Protein AF-A0A914ALL0-F1 (afdb_monomer_lite)

Organism: Patiria miniata (NCBI:txid46514)

Foldseek 3Di:
DCDPVNVVVVVVVVVVVCCVVVVVLVVPPDLCSVLPVVLVVVVVVLVVVLVVLVVVLVVLVVVDPDPDDDPDDDPVNVVVVVVSVVVNLVSVLVVVLSVLQCVLSVQLSVLSNVCVVVVDHLVPDDPVSVVSNVVSVVSNVCSVVVSLVSCCVRPVVSVVVVCCVVVPVPPPPVVVVVVVVVVVVPDDDD

Secondary structure (DSSP, 8-state):
---HHHHHHHHHHHHHHHHHHHHHHHH---HHIIIIIHHHHHHHHHHHHHHHHHHHHHHHHHT-------S---HHHHHHHHHHHHHHHHHHHHHHH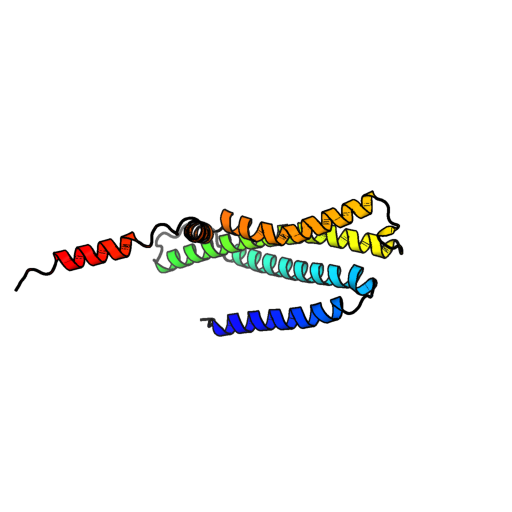HHHHHHHHHHHHHHHHHHHHTTS-GGGS-HHHHHHHHHHHHHHHHHHHHHHHHHHHH-HHHHHHHHHHHH-SSSSSHHHHHHHHHHHTS----

Radius of gyration: 25.7 Å; chains: 1; bounding box: 54×44×89 Å

pLDDT: mean 78.76, std 14.09, range [40.41, 94.69]

InterPro domains:
  IPR000276 G protein-coupled receptor, rhodopsin-like [PF00001] (40-151)
  IPR000276 G protein-coupled receptor, rhodopsin-like [PR00237] (6-27)
  IPR000276 G protein-coupled receptor, rhodopsin-like [PR00237] (90-114)
  IPR000276 G protein-coupled receptor, rhodopsin-like [PR00237] (133-159)
  IPR017452 GPCR, rhodopsin-like, 7TM [PS50262] (1-151)

Sequence (190 aa):
MVTRGRMLAACLLIWVISAAIYVPTTQHHNLLVTRMLRPLIGLVILLITAVCYCAVFRQIARYTPPLASTEGVRADDAVARTRLRQTRRLMITFTIILVTCIGCWIPHSISNFMVYFSGKSLSVQPQSLKIFFHLSAILLVFNSLINPFIYWWRIREFRVGMYRLICLGRGTANSESDVVTLQTMQEPDN

Structure (mmCIF, N/CA/C/O backbone):
data_AF-A0A914ALL0-F1
#
_entry.id   AF-A0A914ALL0-F1
#
loop_
_atom_site.group_PDB
_atom_site.id
_atom_site.type_symbol
_atom_site.label_atom_id
_atom_site.label_alt_id
_atom_site.label_comp_id
_atom_site.label_asym_id
_atom_site.label_entity_id
_atom_site.label_seq_id
_atom_site.pdbx_PDB_ins_code
_atom_site.Cartn_x
_atom_site.Cartn_y
_atom_site.Cartn_z
_atom_site.occupancy
_atom_site.B_iso_or_equiv
_atom_site.auth_seq_id
_atom_site.auth_comp_id
_atom_site.auth_asym_id
_atom_site.auth_atom_id
_atom_site.pdbx_PDB_model_num
ATOM 1 N N . MET A 1 1 ? -23.674 -13.545 15.198 1.00 47.66 1 MET A N 1
ATOM 2 C CA . MET A 1 1 ? -22.255 -13.778 15.552 1.00 47.66 1 MET A CA 1
ATOM 3 C C . MET A 1 1 ? -21.543 -14.356 14.341 1.00 47.66 1 MET A C 1
ATOM 5 O O . MET A 1 1 ? -21.888 -15.448 13.915 1.00 47.66 1 MET A O 1
ATOM 9 N N . VAL A 1 2 ? -20.600 -13.627 13.743 1.00 54.91 2 VAL A N 1
ATOM 10 C CA . VAL A 1 2 ? -19.695 -14.223 12.748 1.00 54.91 2 VAL A CA 1
ATOM 11 C C . VAL A 1 2 ? -18.689 -15.056 13.542 1.00 54.91 2 VAL A C 1
ATOM 13 O O . VAL A 1 2 ? -17.919 -14.512 14.328 1.00 54.91 2 VAL A O 1
ATOM 16 N N . THR A 1 3 ? -18.777 -16.379 13.446 1.00 78.06 3 THR A N 1
ATOM 17 C CA . THR A 1 3 ? -17.919 -17.308 14.189 1.00 78.06 3 THR A CA 1
ATOM 18 C C . THR A 1 3 ? -16.471 -17.180 13.723 1.00 78.06 3 THR A C 1
ATOM 20 O O . THR A 1 3 ? -16.207 -17.066 12.526 1.00 78.06 3 THR A O 1
ATOM 23 N N . ARG A 1 4 ? -15.522 -17.230 14.669 1.00 77.94 4 ARG A N 1
ATOM 24 C CA . ARG A 1 4 ? -14.067 -17.150 14.422 1.00 77.94 4 ARG A CA 1
ATOM 25 C C . ARG A 1 4 ? -13.613 -18.070 13.275 1.00 77.94 4 ARG A C 1
ATOM 27 O O . ARG A 1 4 ? -12.785 -17.669 12.467 1.00 77.94 4 ARG A O 1
ATOM 34 N N . GLY A 1 5 ? -14.236 -19.245 13.139 1.00 82.81 5 GLY A N 1
ATOM 35 C CA . GLY A 1 5 ? -13.987 -20.186 12.040 1.00 82.81 5 GLY A CA 1
ATOM 36 C C . GLY A 1 5 ? -14.271 -19.628 10.639 1.00 82.81 5 GLY A C 1
ATOM 37 O O . GLY A 1 5 ? -13.485 -19.863 9.729 1.00 82.81 5 GLY A O 1
ATOM 38 N N . ARG A 1 6 ? -15.323 -18.815 10.456 1.00 84.25 6 ARG A N 1
ATOM 39 C CA . ARG A 1 6 ? -15.621 -18.173 9.159 1.00 84.25 6 ARG A CA 1
ATOM 40 C C . ARG A 1 6 ? -14.568 -17.130 8.789 1.00 84.25 6 ARG A C 1
ATOM 42 O O . ARG A 1 6 ? -14.218 -17.014 7.621 1.00 84.25 6 ARG A O 1
ATOM 49 N N . MET A 1 7 ? -14.050 -16.396 9.779 1.00 85.12 7 MET A N 1
ATOM 50 C CA . MET A 1 7 ? -12.964 -15.433 9.564 1.00 85.12 7 MET A CA 1
ATOM 51 C C . MET A 1 7 ? -11.661 -16.144 9.186 1.00 85.12 7 MET A C 1
ATOM 53 O O . MET A 1 7 ? -11.005 -15.733 8.237 1.00 85.12 7 MET A O 1
ATOM 57 N N . LEU A 1 8 ? -11.320 -17.237 9.877 1.00 86.06 8 LEU A N 1
ATOM 58 C CA . LEU A 1 8 ? -10.138 -18.042 9.558 1.00 86.06 8 LEU A CA 1
ATOM 59 C C . LEU A 1 8 ? -10.231 -18.661 8.161 1.00 86.06 8 LEU A C 1
ATOM 61 O O . LEU A 1 8 ? -9.284 -18.549 7.388 1.00 86.06 8 LEU A O 1
ATOM 65 N N . ALA A 1 9 ? -11.382 -19.239 7.806 1.00 87.12 9 ALA A N 1
ATOM 66 C CA . ALA A 1 9 ? -11.614 -19.776 6.469 1.00 87.12 9 ALA A CA 1
ATOM 67 C C . ALA A 1 9 ? -11.457 -18.694 5.389 1.00 87.12 9 ALA A C 1
ATOM 69 O O . ALA A 1 9 ? -10.766 -18.918 4.400 1.00 87.12 9 ALA A O 1
ATOM 70 N N . ALA A 1 10 ? -12.019 -17.498 5.598 1.00 86.44 10 ALA A N 1
ATOM 71 C CA . ALA A 1 10 ? -11.852 -16.380 4.670 1.00 86.44 10 ALA A CA 1
ATOM 72 C C . ALA A 1 10 ? -10.378 -15.964 4.518 1.00 86.44 10 ALA A C 1
ATOM 74 O O . ALA A 1 10 ? -9.917 -15.771 3.396 1.00 86.44 10 ALA A O 1
ATOM 75 N N . CYS A 1 11 ? -9.618 -15.884 5.615 1.00 86.44 11 CYS A N 1
ATOM 76 C CA . CYS A 1 11 ? -8.183 -15.597 5.563 1.00 86.44 11 CYS A CA 1
ATOM 77 C C . CYS A 1 11 ? -7.420 -16.658 4.761 1.00 86.44 11 CYS A C 1
ATOM 79 O O . CYS A 1 11 ? -6.625 -16.306 3.894 1.00 86.44 11 CYS A O 1
ATOM 81 N N . LEU A 1 12 ? -7.674 -17.945 5.015 1.00 90.69 12 LEU A N 1
ATOM 82 C CA . LEU A 1 12 ? -7.026 -19.042 4.292 1.00 90.69 12 LEU A CA 1
ATOM 83 C C . LEU A 1 12 ? -7.357 -19.005 2.797 1.00 90.69 12 LEU A C 1
ATOM 85 O O . LEU A 1 12 ? -6.458 -19.142 1.972 1.00 90.69 12 LEU A O 1
ATOM 89 N N . LEU A 1 13 ? -8.616 -18.742 2.441 1.00 90.56 13 LEU A N 1
ATOM 90 C CA . LEU A 1 13 ? -9.028 -18.578 1.047 1.00 90.56 13 LEU A CA 1
ATOM 91 C C . LEU A 1 13 ? -8.300 -17.409 0.376 1.00 90.56 13 LEU A C 1
ATOM 93 O O . LEU A 1 13 ? -7.798 -17.568 -0.733 1.00 90.56 13 LEU A O 1
ATOM 97 N N . ILE A 1 14 ? -8.181 -16.261 1.053 1.00 88.75 14 ILE A N 1
ATOM 98 C CA . ILE A 1 14 ? -7.432 -15.103 0.540 1.00 88.75 14 ILE A CA 1
ATOM 99 C C . ILE A 1 14 ? -5.969 -15.476 0.285 1.00 88.75 14 ILE A C 1
ATOM 101 O O . ILE A 1 14 ? -5.432 -15.124 -0.765 1.00 88.75 14 ILE A O 1
ATOM 105 N N . TRP A 1 15 ? -5.332 -16.214 1.197 1.00 90.00 15 TRP A N 1
ATOM 106 C CA . TRP A 1 15 ? -3.959 -16.693 1.019 1.00 90.00 15 TRP A CA 1
ATOM 107 C C . TRP A 1 15 ? -3.816 -17.629 -0.183 1.00 90.00 15 TRP A C 1
ATOM 109 O O . TRP A 1 15 ? -2.922 -17.424 -1.003 1.00 90.00 15 TRP A O 1
ATOM 119 N N . VAL A 1 16 ? -4.711 -18.612 -0.324 1.00 92.69 16 VAL A N 1
ATOM 120 C CA . VAL A 1 16 ? -4.689 -19.573 -1.439 1.00 92.69 16 VAL A CA 1
ATOM 121 C C . VAL A 1 16 ? -4.894 -18.866 -2.776 1.00 92.69 16 VAL A C 1
ATOM 123 O O . VAL A 1 16 ? -4.112 -19.074 -3.700 1.00 92.69 16 VAL A O 1
ATOM 126 N N . ILE A 1 17 ? -5.891 -17.982 -2.870 1.00 88.56 17 ILE A N 1
ATOM 127 C CA . ILE A 1 17 ? -6.159 -17.191 -4.080 1.00 88.56 17 ILE A CA 1
ATOM 128 C C . ILE A 1 17 ? -4.952 -16.305 -4.411 1.00 88.56 17 ILE A C 1
ATOM 130 O O . ILE A 1 17 ? -4.513 -16.259 -5.559 1.00 88.56 17 ILE A O 1
ATOM 134 N N . SER A 1 18 ? -4.368 -15.644 -3.408 1.00 86.19 18 SER A N 1
ATOM 135 C CA . SER A 1 18 ? -3.192 -14.788 -3.600 1.00 86.19 18 SER A CA 1
ATOM 136 C C . SER A 1 18 ? -1.991 -15.583 -4.108 1.00 86.19 18 SER A C 1
ATOM 138 O O . SER A 1 18 ? -1.327 -15.147 -5.045 1.00 86.19 18 SER A O 1
ATOM 140 N N . ALA A 1 19 ? -1.726 -16.763 -3.543 1.00 86.75 19 ALA A N 1
ATOM 141 C CA . ALA A 1 19 ? -0.643 -17.637 -3.983 1.00 86.75 19 ALA A CA 1
ATOM 142 C C . ALA A 1 19 ? -0.878 -18.164 -5.406 1.00 86.75 19 ALA A C 1
ATOM 144 O O . ALA A 1 19 ? 0.028 -18.104 -6.238 1.00 86.75 19 ALA A O 1
ATOM 145 N N . ALA A 1 20 ? -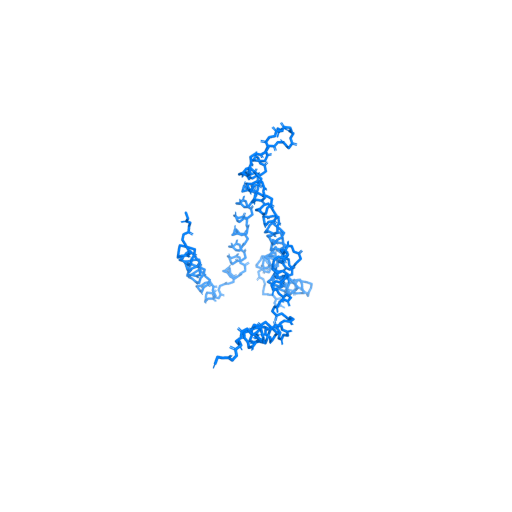2.101 -18.605 -5.708 1.00 87.88 20 ALA A N 1
ATOM 146 C CA . ALA A 1 20 ? -2.483 -19.102 -7.027 1.00 87.88 20 ALA A CA 1
ATOM 147 C C . ALA A 1 20 ? -2.344 -18.036 -8.125 1.00 87.88 20 ALA A C 1
ATOM 149 O O . ALA A 1 20 ? -2.021 -18.372 -9.258 1.00 87.88 20 ALA A O 1
ATOM 150 N N . ILE A 1 21 ? -2.539 -16.755 -7.799 1.00 83.44 21 ILE A N 1
ATOM 151 C CA . ILE A 1 21 ? -2.325 -15.639 -8.732 1.00 83.44 21 ILE A CA 1
ATOM 152 C C . ILE A 1 21 ? -0.842 -15.243 -8.785 1.00 83.44 21 ILE A C 1
ATOM 154 O O . ILE A 1 21 ? -0.288 -15.010 -9.860 1.00 83.44 21 ILE A O 1
ATOM 158 N N . TYR A 1 22 ? -0.167 -15.155 -7.638 1.00 83.31 22 TYR A N 1
ATOM 159 C CA . TYR A 1 22 ? 1.189 -14.612 -7.560 1.00 83.31 22 TYR A CA 1
ATOM 160 C C . TYR A 1 22 ? 2.253 -15.567 -8.118 1.00 83.31 22 TYR A C 1
ATOM 162 O O . TYR A 1 22 ? 3.144 -15.114 -8.839 1.00 83.31 22 TYR A O 1
ATOM 170 N N . VAL A 1 23 ? 2.152 -16.872 -7.845 1.00 85.00 23 VAL A N 1
ATOM 171 C CA . VAL A 1 23 ? 3.164 -17.873 -8.236 1.00 85.00 23 VAL A CA 1
ATOM 172 C C . VAL A 1 23 ? 3.285 -18.035 -9.759 1.00 85.00 23 VAL A C 1
ATOM 174 O O . VAL A 1 23 ? 4.400 -17.971 -10.269 1.00 85.00 23 VAL A O 1
ATOM 177 N N . PRO A 1 24 ? 2.205 -18.150 -10.551 1.00 82.75 24 PRO A N 1
ATOM 178 C CA . PRO A 1 24 ? 2.345 -18.198 -12.008 1.00 82.75 24 PRO A CA 1
ATOM 179 C C . PRO A 1 24 ? 2.985 -16.923 -12.572 1.00 82.75 24 PRO A C 1
ATOM 181 O O . PRO A 1 24 ? 3.817 -16.981 -13.477 1.00 82.75 24 PRO A O 1
ATOM 184 N N . THR A 1 25 ? 2.668 -15.758 -11.994 1.00 77.56 25 THR A N 1
ATOM 185 C CA . THR A 1 25 ? 3.251 -14.482 -12.444 1.00 77.56 25 THR A CA 1
ATOM 186 C C . THR A 1 25 ? 4.724 -14.306 -12.067 1.00 77.56 25 THR A C 1
ATOM 188 O O . THR A 1 25 ? 5.376 -13.471 -12.685 1.00 77.56 25 THR A O 1
ATOM 191 N N . THR A 1 26 ? 5.258 -15.024 -11.061 1.00 74.81 26 THR A N 1
ATOM 192 C CA . THR A 1 26 ? 6.710 -15.016 -10.766 1.00 74.81 26 THR A CA 1
ATOM 193 C C . THR A 1 26 ? 7.466 -15.929 -11.721 1.00 74.81 26 THR A C 1
ATOM 195 O O . THR A 1 26 ? 8.580 -15.601 -12.108 1.00 74.81 26 THR A O 1
ATOM 198 N N . GLN A 1 27 ? 6.874 -17.070 -12.080 1.00 75.69 27 GLN A N 1
ATOM 199 C CA . GLN A 1 27 ? 7.512 -18.082 -12.927 1.00 75.69 27 GLN A CA 1
ATOM 200 C C . GLN A 1 27 ? 7.588 -17.636 -14.396 1.00 75.69 27 GLN A C 1
ATOM 202 O O . GLN A 1 27 ? 8.563 -17.918 -15.097 1.00 75.69 27 GLN A O 1
ATOM 207 N N . HIS A 1 28 ? 6.596 -16.875 -14.865 1.00 72.19 28 HIS A N 1
ATOM 208 C CA . HIS A 1 28 ? 6.631 -16.261 -16.188 1.00 72.19 28 HIS A CA 1
ATOM 209 C C . HIS A 1 28 ? 7.569 -15.041 -16.220 1.00 72.19 28 HIS A C 1
ATOM 211 O O . HIS A 1 28 ? 7.166 -13.923 -15.909 1.00 72.19 28 HIS A O 1
ATOM 217 N N . HIS A 1 29 ? 8.797 -15.232 -16.713 1.00 72.50 29 HIS A N 1
ATOM 218 C CA . HIS A 1 29 ? 9.827 -14.191 -16.899 1.00 72.50 29 HIS A CA 1
ATOM 219 C C . HIS A 1 29 ? 9.511 -13.169 -18.018 1.00 72.50 29 HIS A C 1
ATOM 221 O O . HIS A 1 29 ? 10.389 -12.464 -18.514 1.00 72.50 29 HIS A O 1
ATOM 227 N N . ASN A 1 30 ? 8.247 -13.063 -18.429 1.00 83.88 30 ASN A N 1
ATOM 228 C CA . ASN A 1 30 ? 7.819 -12.157 -19.484 1.00 83.88 30 ASN A CA 1
ATOM 229 C C . ASN A 1 30 ? 7.878 -10.705 -18.992 1.00 83.88 30 ASN A C 1
ATOM 231 O O . ASN A 1 30 ? 7.282 -10.350 -17.967 1.00 83.88 30 ASN A O 1
ATOM 235 N N . LEU A 1 31 ? 8.548 -9.838 -19.759 1.00 80.56 31 LEU A N 1
ATOM 236 C CA . LEU A 1 31 ? 8.693 -8.418 -19.424 1.00 80.56 31 LEU A CA 1
ATOM 237 C C . LEU A 1 31 ? 7.328 -7.728 -19.283 1.00 80.56 31 LEU A C 1
ATOM 239 O O . LEU A 1 31 ? 7.136 -6.950 -18.354 1.00 80.56 31 LEU A O 1
ATOM 243 N N . LEU A 1 32 ? 6.365 -8.066 -20.146 1.00 84.19 32 LEU A N 1
ATOM 244 C CA . LEU A 1 32 ? 4.990 -7.561 -20.079 1.00 84.19 32 LEU A CA 1
ATOM 245 C C . LEU A 1 32 ? 4.297 -7.961 -18.768 1.00 84.19 32 LEU A C 1
ATOM 247 O O . LEU A 1 32 ? 3.683 -7.128 -18.106 1.00 84.19 32 LEU A O 1
ATOM 251 N N . VAL A 1 33 ? 4.454 -9.210 -18.326 1.00 85.56 33 VAL A N 1
ATOM 252 C CA . VAL A 1 33 ? 3.851 -9.675 -17.067 1.00 85.56 33 VAL A CA 1
ATOM 253 C C . VAL A 1 33 ? 4.466 -8.941 -15.873 1.00 85.56 33 VAL A C 1
ATOM 255 O O . VAL A 1 33 ? 3.752 -8.454 -14.995 1.00 85.56 33 VAL A O 1
ATOM 258 N N . THR A 1 34 ? 5.791 -8.801 -15.868 1.00 84.25 34 THR A N 1
ATOM 259 C CA . THR A 1 34 ? 6.525 -8.208 -14.745 1.00 84.25 34 THR A CA 1
ATOM 260 C C . THR A 1 34 ? 6.360 -6.691 -14.666 1.00 84.25 34 THR A C 1
ATOM 262 O O . THR A 1 34 ? 6.186 -6.149 -13.577 1.00 84.25 34 THR A O 1
ATOM 265 N N . ARG A 1 35 ? 6.417 -5.994 -15.806 1.00 85.88 35 ARG A N 1
ATOM 266 C CA . ARG A 1 35 ? 6.432 -4.524 -15.865 1.00 85.88 35 ARG A CA 1
ATOM 267 C C . ARG A 1 35 ? 5.055 -3.895 -16.051 1.00 85.88 35 ARG A C 1
ATOM 269 O O . ARG A 1 35 ? 4.905 -2.729 -15.710 1.00 85.88 35 ARG A O 1
ATOM 276 N N . MET A 1 36 ? 4.071 -4.631 -16.572 1.00 87.75 36 MET A N 1
ATOM 277 C CA . MET A 1 36 ? 2.714 -4.117 -16.802 1.00 87.75 36 MET A CA 1
ATOM 278 C C . MET A 1 36 ? 1.680 -4.823 -15.934 1.00 87.75 36 MET A C 1
ATOM 280 O O . MET A 1 36 ? 1.046 -4.187 -15.094 1.00 87.75 36 MET A O 1
ATOM 284 N N . LEU A 1 37 ? 1.529 -6.138 -16.101 1.00 88.19 37 LEU A N 1
ATOM 285 C CA . LEU A 1 37 ? 0.413 -6.868 -15.495 1.00 88.19 37 LEU A CA 1
ATOM 286 C C . LEU A 1 37 ? 0.458 -6.828 -13.960 1.00 88.19 37 LEU A C 1
ATOM 288 O O . LEU A 1 37 ? -0.540 -6.504 -13.323 1.00 88.19 37 LEU A O 1
ATOM 292 N N . ARG A 1 38 ? 1.621 -7.093 -13.357 1.00 85.69 38 ARG A N 1
ATOM 293 C CA . ARG A 1 38 ? 1.808 -7.048 -11.897 1.00 85.69 38 ARG A CA 1
ATOM 294 C C . ARG A 1 38 ? 1.473 -5.702 -11.248 1.00 85.69 38 ARG A C 1
ATOM 296 O O . ARG A 1 38 ? 0.629 -5.697 -10.349 1.00 85.69 38 ARG A O 1
ATOM 303 N N . PRO A 1 39 ? 2.100 -4.576 -11.645 1.00 89.25 39 PRO A N 1
ATOM 304 C CA . PRO A 1 39 ? 1.779 -3.286 -11.040 1.00 89.25 39 PRO A CA 1
ATOM 305 C C . PRO A 1 39 ? 0.321 -2.891 -11.295 1.00 89.25 39 PRO A C 1
ATOM 307 O O . PRO A 1 39 ? -0.331 -2.379 -10.388 1.00 89.25 39 PRO A O 1
ATOM 310 N N . LEU A 1 40 ? -0.230 -3.204 -12.474 1.00 89.56 40 LEU A N 1
ATOM 311 C CA . LEU A 1 40 ? -1.629 -2.921 -12.790 1.00 89.56 40 LEU A CA 1
ATOM 312 C C . LEU A 1 40 ? -2.600 -3.682 -11.877 1.00 89.56 40 LEU A C 1
ATOM 314 O O . LEU A 1 40 ? -3.521 -3.072 -11.339 1.00 89.56 40 LEU A O 1
ATOM 318 N N . ILE A 1 41 ? -2.379 -4.982 -11.648 1.00 89.31 41 ILE A N 1
ATOM 319 C CA . ILE A 1 41 ? -3.195 -5.782 -10.720 1.00 89.31 41 ILE A CA 1
ATOM 320 C C . ILE A 1 41 ? -3.163 -5.168 -9.313 1.00 89.31 41 ILE A C 1
ATOM 322 O O . ILE A 1 41 ? -4.216 -4.987 -8.701 1.00 89.31 41 ILE A O 1
ATOM 326 N N . GLY A 1 42 ? -1.978 -4.791 -8.819 1.00 87.88 42 GLY A N 1
ATOM 327 C CA . GLY A 1 42 ? -1.835 -4.139 -7.513 1.00 87.88 42 GLY A CA 1
ATOM 328 C C . GLY A 1 42 ? -2.614 -2.824 -7.417 1.00 87.88 42 GLY A C 1
ATOM 329 O O . GLY A 1 42 ? -3.361 -2.613 -6.461 1.00 87.88 42 GLY A O 1
ATOM 330 N N . LEU A 1 43 ? -2.508 -1.964 -8.435 1.00 90.69 43 LEU A N 1
ATOM 331 C CA . LEU A 1 43 ? -3.240 -0.695 -8.495 1.00 90.69 43 LEU A CA 1
ATOM 332 C C . LEU A 1 43 ? -4.759 -0.891 -8.558 1.00 90.69 43 LEU A C 1
ATOM 334 O O . LEU A 1 43 ? -5.489 -0.173 -7.877 1.00 90.69 43 LEU A O 1
ATOM 338 N N . VAL A 1 44 ? -5.244 -1.868 -9.329 1.00 91.00 44 VAL A N 1
ATOM 339 C CA . VAL A 1 44 ? -6.680 -2.179 -9.424 1.00 91.00 44 VAL A CA 1
ATOM 340 C C . VAL A 1 44 ? -7.221 -2.662 -8.080 1.00 91.00 44 VAL A C 1
ATOM 342 O O . VAL A 1 44 ? -8.260 -2.179 -7.632 1.00 91.00 44 VAL A O 1
ATOM 345 N N . ILE A 1 45 ? -6.506 -3.554 -7.389 1.00 90.25 45 ILE A N 1
ATOM 346 C CA . ILE A 1 45 ? -6.902 -4.026 -6.054 1.00 90.25 45 ILE A CA 1
ATOM 347 C C . ILE A 1 45 ? -6.942 -2.861 -5.059 1.00 90.25 45 ILE A C 1
ATOM 349 O O . ILE A 1 45 ? -7.909 -2.730 -4.302 1.00 90.25 45 ILE A O 1
ATOM 353 N N . LEU A 1 46 ? -5.933 -1.984 -5.074 1.00 90.00 46 LEU A N 1
ATOM 354 C CA . LEU A 1 46 ? -5.906 -0.793 -4.222 1.00 90.00 46 LEU A CA 1
ATOM 355 C C . LEU A 1 46 ? -7.064 0.160 -4.529 1.00 90.00 46 LEU A C 1
ATOM 357 O O . LEU A 1 46 ? -7.679 0.675 -3.598 1.00 90.00 46 LEU A O 1
ATOM 361 N N . LEU A 1 47 ? -7.401 0.356 -5.804 1.00 90.88 47 LEU A N 1
ATOM 362 C CA . LEU A 1 47 ? -8.523 1.193 -6.223 1.00 90.88 47 LEU A CA 1
ATOM 363 C C . LEU A 1 47 ? -9.862 0.622 -5.748 1.00 90.88 47 LEU A C 1
ATOM 365 O O . LEU A 1 47 ? -10.652 1.347 -5.147 1.00 90.88 47 LEU A O 1
ATOM 369 N N . ILE A 1 48 ? -10.110 -0.672 -5.967 1.00 91.56 48 ILE A N 1
ATOM 370 C CA . ILE A 1 48 ? -11.332 -1.350 -5.503 1.00 91.56 48 ILE A CA 1
ATOM 371 C C . ILE A 1 48 ? -11.447 -1.228 -3.982 1.00 91.56 48 ILE A C 1
ATOM 373 O O . ILE A 1 48 ? -12.502 -0.864 -3.459 1.00 91.56 48 ILE A O 1
ATOM 377 N N . THR A 1 49 ? -10.342 -1.472 -3.275 1.00 89.19 49 THR A N 1
ATOM 378 C CA . THR A 1 49 ? -10.263 -1.323 -1.820 1.00 89.19 49 THR A CA 1
ATOM 379 C C . THR A 1 49 ? -10.605 0.110 -1.416 1.00 89.19 49 THR A C 1
ATOM 381 O O . THR A 1 49 ? -11.465 0.317 -0.563 1.00 89.19 49 THR A O 1
ATOM 384 N N . ALA A 1 50 ? -10.023 1.113 -2.076 1.00 88.81 50 ALA A N 1
ATOM 385 C CA . ALA A 1 50 ? -10.289 2.518 -1.798 1.00 88.81 50 ALA A CA 1
ATOM 386 C C . ALA A 1 50 ? -11.750 2.908 -2.014 1.00 88.81 50 ALA A C 1
ATOM 388 O O . ALA A 1 50 ? -12.350 3.531 -1.139 1.00 88.81 50 ALA A O 1
ATOM 389 N N . VAL A 1 51 ? -12.351 2.494 -3.129 1.00 89.44 51 VAL A N 1
ATOM 390 C CA . VAL A 1 51 ? -13.766 2.755 -3.422 1.00 89.44 51 VAL A CA 1
ATOM 391 C C . VAL A 1 51 ? -14.663 2.106 -2.370 1.00 89.44 51 VAL A C 1
ATOM 393 O O . VAL A 1 51 ? -15.560 2.769 -1.847 1.00 89.44 51 VAL A O 1
ATOM 396 N N . CYS A 1 52 ? -14.391 0.850 -2.007 1.00 89.62 52 CYS A N 1
ATOM 397 C CA . CYS A 1 52 ? -15.128 0.138 -0.967 1.00 89.62 52 CYS A CA 1
ATOM 398 C C . CYS A 1 52 ? -15.039 0.871 0.382 1.00 89.62 52 CYS A C 1
ATOM 400 O O . CYS A 1 52 ? -16.064 1.185 0.987 1.00 89.62 52 CYS A O 1
ATOM 402 N N . TYR A 1 53 ? -13.832 1.246 0.816 1.00 85.06 53 TYR A N 1
ATOM 403 C CA . TYR A 1 53 ? -13.636 2.002 2.056 1.00 85.06 53 TYR A CA 1
ATOM 404 C C . TYR A 1 53 ? -14.321 3.371 2.022 1.00 85.06 53 TYR A C 1
ATOM 406 O O . TYR A 1 53 ? -14.960 3.754 3.001 1.00 85.06 53 TYR A O 1
ATOM 414 N N . CYS A 1 54 ? -14.244 4.099 0.907 1.00 84.06 54 CYS A N 1
ATOM 415 C CA . CYS A 1 54 ? -14.940 5.373 0.732 1.00 84.06 54 CYS A CA 1
ATOM 416 C C . CYS A 1 54 ? -16.462 5.204 0.807 1.00 84.06 54 CYS A C 1
ATOM 418 O O . CYS A 1 54 ? -17.133 6.032 1.426 1.00 84.06 54 CYS A O 1
ATOM 420 N N . ALA A 1 55 ? -17.015 4.146 0.211 1.00 86.12 55 ALA A N 1
ATOM 421 C CA . ALA A 1 55 ? -18.441 3.843 0.274 1.00 86.12 55 ALA A CA 1
ATOM 422 C C . ALA A 1 55 ? -18.881 3.537 1.712 1.00 86.12 55 ALA A C 1
ATOM 424 O O . ALA A 1 55 ? -19.811 4.170 2.212 1.00 86.12 55 ALA A O 1
ATOM 425 N N . VAL A 1 56 ? -18.154 2.661 2.412 1.00 85.50 56 VAL A N 1
ATOM 426 C CA . VAL A 1 56 ? -18.413 2.322 3.821 1.00 85.50 56 VAL A CA 1
ATOM 427 C C . VAL A 1 56 ? -18.289 3.559 4.716 1.00 85.50 56 VAL A C 1
ATOM 429 O O . VAL A 1 56 ? -19.137 3.797 5.578 1.00 85.50 56 VAL A O 1
ATOM 432 N N . PHE A 1 57 ? -17.279 4.400 4.487 1.00 81.25 57 PHE A N 1
ATOM 433 C CA . PHE A 1 57 ? -17.094 5.645 5.228 1.00 81.25 57 PHE A CA 1
ATOM 434 C C . PHE A 1 57 ? -18.253 6.620 5.011 1.00 81.25 57 PHE A C 1
ATOM 436 O O . PHE A 1 57 ? -18.795 7.152 5.980 1.00 81.25 57 PHE A O 1
ATOM 443 N N . ARG A 1 58 ? -18.669 6.830 3.756 1.00 81.62 58 ARG A N 1
ATOM 444 C CA . ARG A 1 58 ? -19.820 7.680 3.414 1.00 81.62 58 ARG A CA 1
ATOM 445 C C . ARG A 1 58 ? -21.103 7.150 4.033 1.00 81.62 58 ARG A C 1
ATOM 447 O O . ARG A 1 58 ? -21.897 7.932 4.542 1.00 81.62 58 ARG A O 1
ATOM 454 N N . GLN A 1 59 ? -21.292 5.838 4.009 1.00 82.88 59 GLN A N 1
ATOM 455 C CA . GLN A 1 59 ? -22.446 5.187 4.604 1.00 82.88 59 GLN A CA 1
ATOM 456 C C . GLN A 1 59 ? -22.485 5.435 6.117 1.00 82.88 59 GLN A C 1
ATOM 458 O O . GLN A 1 59 ? -23.488 5.914 6.634 1.00 82.88 59 GLN A O 1
ATOM 463 N N . ILE A 1 60 ? -21.370 5.244 6.820 1.00 77.19 60 ILE A N 1
ATOM 464 C CA . ILE A 1 60 ? -21.280 5.499 8.267 1.00 77.19 60 ILE A CA 1
ATOM 465 C C . ILE A 1 60 ? -21.431 6.991 8.603 1.00 77.19 60 ILE A C 1
ATOM 467 O O . ILE A 1 60 ? -22.095 7.333 9.581 1.00 77.19 60 ILE A O 1
ATOM 471 N N . ALA A 1 61 ? -20.881 7.889 7.782 1.00 75.50 61 ALA A N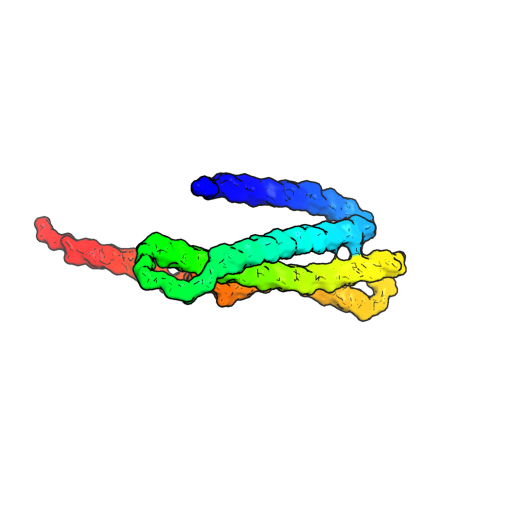 1
ATOM 472 C CA . ALA A 1 61 ? -21.076 9.330 7.937 1.00 75.50 61 ALA A CA 1
ATOM 473 C C . ALA A 1 61 ? -22.553 9.731 7.774 1.00 75.50 61 ALA A C 1
ATOM 475 O O . ALA A 1 61 ? -23.042 10.553 8.540 1.00 75.50 61 ALA A O 1
ATOM 476 N N . ARG A 1 62 ? -23.279 9.109 6.835 1.00 74.88 62 ARG A N 1
ATOM 477 C CA . ARG A 1 62 ? -24.722 9.323 6.624 1.00 74.88 62 ARG A CA 1
ATOM 478 C C . ARG A 1 62 ? -25.587 8.759 7.752 1.00 74.88 62 ARG A C 1
ATOM 480 O O . ARG A 1 62 ? -26.594 9.366 8.088 1.00 74.88 62 ARG A O 1
ATOM 487 N N . TYR A 1 63 ? -25.186 7.644 8.363 1.00 67.31 63 TYR A N 1
ATOM 488 C CA . TYR A 1 63 ? -25.868 7.069 9.532 1.00 67.31 63 TYR A CA 1
ATOM 489 C C . TYR A 1 63 ? -25.569 7.791 10.851 1.00 67.31 63 TYR A C 1
ATOM 491 O O . TYR A 1 63 ? -26.056 7.365 11.895 1.00 67.31 63 TYR A O 1
ATOM 499 N N . THR A 1 64 ? -24.774 8.865 10.838 1.00 60.72 64 THR A N 1
ATOM 500 C CA . THR A 1 64 ? -24.548 9.700 12.021 1.00 60.72 64 THR A CA 1
ATOM 501 C C . THR A 1 64 ? -25.479 10.923 11.945 1.00 60.72 64 THR A C 1
ATOM 503 O O . THR A 1 64 ? -25.076 11.931 11.366 1.00 60.72 64 THR A O 1
ATOM 506 N N . PRO A 1 65 ? -26.723 10.875 12.466 1.00 53.94 65 PRO A N 1
ATOM 507 C CA . PRO A 1 65 ? -27.589 12.052 12.505 1.00 53.94 65 PRO A CA 1
ATOM 508 C C . PRO A 1 65 ? -26.984 13.159 13.393 1.00 53.94 65 PRO A C 1
ATOM 510 O O . PRO A 1 65 ? -26.154 12.860 14.264 1.00 53.94 65 PRO A O 1
ATOM 513 N N . PRO A 1 66 ? -27.372 14.436 13.186 1.00 50.72 66 PRO A N 1
ATOM 514 C CA . PRO A 1 66 ? -26.881 15.564 13.969 1.00 50.72 66 PRO A CA 1
ATOM 515 C C . PRO A 1 66 ? -27.071 15.317 15.466 1.00 50.72 66 PRO A C 1
ATOM 517 O O . PRO A 1 66 ? -28.147 14.948 15.926 1.00 50.72 66 PRO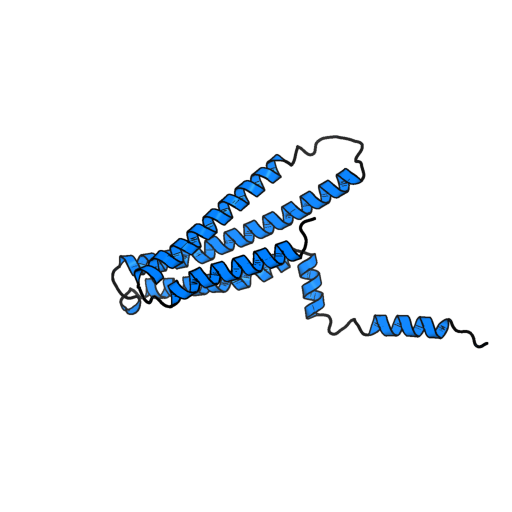 A O 1
ATOM 520 N N . LEU A 1 67 ? -26.001 15.535 16.225 1.00 58.00 67 LEU A N 1
ATOM 521 C CA . LEU A 1 67 ? -25.928 15.461 17.686 1.00 58.00 67 LEU A CA 1
ATOM 522 C C . LEU A 1 67 ? -26.701 16.610 18.365 1.00 58.00 67 LEU A C 1
ATOM 524 O O . LEU A 1 67 ? -26.159 17.275 19.243 1.00 58.00 67 LEU A O 1
ATOM 528 N N . ALA A 1 68 ? -27.940 16.873 17.964 1.00 50.97 68 ALA A N 1
ATOM 529 C CA . ALA A 1 68 ? -28.778 17.885 18.588 1.00 50.97 68 ALA A CA 1
ATOM 530 C C . ALA A 1 68 ? -29.936 17.206 19.328 1.00 50.97 68 ALA A C 1
ATOM 532 O O . ALA A 1 68 ? -30.776 16.552 18.722 1.00 50.97 68 ALA A O 1
ATOM 533 N N . SER A 1 69 ? -29.925 17.372 20.654 1.00 51.09 69 SER A N 1
ATOM 534 C CA . SER A 1 69 ? -31.087 17.317 21.551 1.00 51.09 69 SER A CA 1
ATOM 535 C C . SER A 1 69 ? -31.967 16.063 21.503 1.00 51.09 69 SER A C 1
ATOM 537 O O . SER A 1 69 ? -32.996 16.022 20.835 1.00 51.09 69 SER A O 1
ATOM 539 N N . THR A 1 70 ? -31.654 15.078 22.341 1.00 46.56 70 THR A N 1
ATOM 540 C CA . THR A 1 70 ? -32.722 14.327 23.017 1.00 46.56 70 THR A CA 1
ATOM 541 C C . THR A 1 70 ? -32.235 14.000 24.419 1.00 46.56 70 THR A C 1
ATOM 543 O O . THR A 1 70 ? -31.381 13.133 24.617 1.00 46.56 70 THR A O 1
ATOM 546 N N . GLU A 1 71 ? -32.707 14.793 25.376 1.00 48.66 71 GLU A N 1
ATOM 547 C CA . GLU A 1 71 ? -32.646 14.488 26.800 1.00 48.66 71 GLU A CA 1
ATOM 548 C C . GLU A 1 71 ? -33.314 13.123 27.035 1.00 48.66 71 GLU A C 1
ATOM 550 O O . GLU A 1 71 ? -34.404 12.870 26.527 1.00 48.66 71 GLU A O 1
ATOM 555 N N . GLY A 1 72 ? -32.632 12.218 27.748 1.00 56.44 72 GLY A N 1
ATOM 556 C CA . GLY A 1 72 ? -33.115 10.855 28.021 1.00 56.44 72 GLY A CA 1
ATOM 557 C C . GLY A 1 72 ? -32.332 9.745 27.310 1.00 56.44 72 GLY A C 1
ATOM 558 O O . GLY A 1 72 ? -32.902 8.933 26.587 1.00 56.44 72 GLY A O 1
ATOM 559 N N . VAL A 1 73 ? -31.009 9.685 27.495 1.00 56.81 73 VAL A N 1
ATOM 560 C CA . VAL A 1 73 ? -30.170 8.632 26.895 1.00 56.81 73 VAL A CA 1
ATOM 561 C C . VAL A 1 73 ? -30.364 7.314 27.654 1.00 56.81 73 VAL A C 1
ATOM 563 O O . VAL A 1 73 ? -29.893 7.166 28.781 1.00 56.81 73 VAL A O 1
ATOM 566 N N . ARG A 1 74 ? -31.024 6.333 27.025 1.00 62.78 74 ARG A N 1
ATOM 567 C CA . ARG A 1 74 ? -31.032 4.936 27.489 1.00 62.78 74 ARG A CA 1
ATOM 568 C C . ARG A 1 74 ? -29.601 4.384 27.471 1.00 62.78 74 ARG A C 1
ATOM 570 O O . ARG A 1 74 ? -28.829 4.683 26.562 1.00 62.78 74 ARG A O 1
ATOM 577 N N . ALA A 1 75 ? -29.240 3.549 28.449 1.00 62.75 75 ALA A N 1
ATOM 578 C CA . ALA A 1 75 ? -27.896 2.962 28.551 1.00 62.75 75 ALA A CA 1
ATOM 579 C C . ALA A 1 75 ? -27.450 2.231 27.261 1.00 62.75 75 ALA A C 1
ATOM 581 O O . ALA A 1 75 ? -26.276 2.294 26.891 1.00 62.75 75 ALA A O 1
ATOM 582 N N . ASP A 1 76 ? -28.394 1.629 26.529 1.00 66.25 76 ASP A N 1
ATOM 583 C CA . ASP A 1 76 ? -28.151 0.980 25.232 1.00 66.25 76 ASP A CA 1
ATOM 584 C C . ASP A 1 76 ? -27.668 1.959 24.143 1.00 66.25 76 ASP A C 1
ATOM 586 O O . ASP A 1 76 ? -26.749 1.651 23.376 1.00 66.25 76 ASP A O 1
ATOM 590 N N . ASP A 1 77 ? -28.191 3.189 24.128 1.00 71.31 77 ASP A N 1
ATOM 591 C CA . ASP A 1 77 ? -27.780 4.224 23.174 1.00 71.31 77 ASP A CA 1
ATOM 592 C C . ASP A 1 77 ? -26.364 4.733 23.470 1.00 71.31 77 ASP A C 1
ATOM 594 O O . ASP A 1 77 ? -25.607 5.063 22.552 1.00 71.31 77 ASP A O 1
ATOM 598 N N . ALA A 1 78 ? -25.958 4.772 24.743 1.00 71.25 78 ALA A N 1
ATOM 599 C CA . ALA A 1 78 ? -24.598 5.147 25.137 1.00 71.25 78 ALA A CA 1
ATOM 600 C C . ALA A 1 78 ? -23.559 4.098 24.693 1.00 71.25 78 ALA A C 1
ATOM 602 O O . ALA A 1 78 ? -22.481 4.451 24.190 1.00 71.25 78 ALA A O 1
ATOM 603 N N . VAL A 1 79 ? -23.893 2.808 24.804 1.00 74.81 79 VAL A N 1
ATOM 604 C CA . VAL A 1 79 ? -23.050 1.704 24.314 1.00 74.81 79 VAL A CA 1
ATOM 605 C C . VAL A 1 79 ? -22.950 1.738 22.787 1.00 74.81 79 VAL A C 1
ATOM 607 O O . VAL A 1 79 ? -21.839 1.672 22.245 1.00 74.81 79 VAL A O 1
ATOM 610 N N . ALA A 1 80 ? -24.070 1.920 22.080 1.00 74.44 80 ALA A N 1
ATOM 611 C CA . ALA A 1 80 ? -24.091 2.040 20.621 1.00 74.44 80 ALA A CA 1
ATOM 612 C C . ALA A 1 80 ? -23.248 3.229 20.122 1.00 74.44 80 ALA A C 1
ATOM 614 O O . ALA A 1 80 ? -22.417 3.075 19.220 1.00 74.44 80 ALA A O 1
ATOM 615 N N . ARG A 1 81 ? -23.367 4.401 20.763 1.00 71.88 81 ARG A N 1
ATOM 616 C CA . ARG A 1 81 ? -22.564 5.603 20.451 1.00 71.88 81 ARG A CA 1
ATOM 617 C C . ARG A 1 81 ? -21.067 5.370 20.648 1.00 71.88 81 ARG A C 1
ATOM 619 O O . ARG A 1 81 ? -20.261 5.818 19.830 1.00 71.88 81 ARG A O 1
ATOM 626 N N . THR A 1 82 ? -20.681 4.659 21.706 1.00 75.56 82 THR A N 1
ATOM 627 C CA . THR A 1 82 ? -19.271 4.341 21.986 1.00 75.56 82 THR A CA 1
ATOM 628 C C . THR A 1 82 ? -18.693 3.406 20.923 1.00 75.56 82 THR A C 1
ATOM 630 O O . THR A 1 82 ? -17.617 3.679 20.384 1.00 75.56 82 THR A O 1
ATOM 633 N N . ARG A 1 83 ? -19.443 2.367 20.530 1.00 75.31 83 ARG A N 1
ATOM 634 C CA . ARG A 1 83 ? -19.052 1.449 19.447 1.00 75.31 83 ARG A CA 1
ATOM 635 C C . ARG A 1 83 ? -18.904 2.168 18.107 1.00 75.31 83 ARG A C 1
ATOM 637 O O . ARG A 1 83 ? -17.899 1.974 17.430 1.00 75.31 83 ARG A O 1
ATOM 644 N N . LEU A 1 84 ? -19.832 3.060 17.754 1.00 75.56 84 LEU A N 1
ATOM 645 C CA . LEU A 1 84 ? -19.743 3.866 16.528 1.00 75.56 84 LEU A CA 1
ATOM 646 C C . LEU A 1 84 ? -18.497 4.763 16.509 1.00 75.56 84 LEU A C 1
ATOM 648 O O . LEU A 1 84 ? -17.793 4.828 15.498 1.00 75.56 84 LEU A O 1
ATOM 652 N N . ARG A 1 85 ? -18.171 5.418 17.633 1.00 75.69 85 ARG A N 1
ATOM 653 C CA . ARG A 1 85 ? -16.945 6.228 17.764 1.00 75.69 85 ARG A CA 1
ATOM 654 C C . ARG A 1 85 ? -15.683 5.382 17.583 1.00 75.69 85 ARG A C 1
ATOM 656 O O . ARG A 1 85 ? -14.753 5.828 16.909 1.00 75.69 85 ARG A O 1
ATOM 663 N N . GLN A 1 86 ? -15.650 4.175 18.147 1.00 77.56 86 GLN A N 1
ATOM 664 C CA . GLN A 1 86 ? -14.525 3.249 17.997 1.00 77.56 86 GLN A CA 1
ATOM 665 C C . GLN A 1 86 ? -14.384 2.759 16.550 1.00 77.56 86 GLN A C 1
ATOM 667 O O . GLN A 1 86 ? -13.295 2.859 15.985 1.00 77.56 86 GLN A O 1
ATOM 672 N N . THR A 1 87 ? -15.479 2.345 15.908 1.00 77.38 87 THR A N 1
ATOM 673 C CA . THR A 1 87 ? -15.491 1.964 14.485 1.00 77.38 87 THR A CA 1
ATOM 674 C C . THR A 1 87 ? -15.009 3.110 13.600 1.00 77.38 87 THR A C 1
ATOM 676 O O . THR A 1 87 ? -14.169 2.900 12.728 1.00 77.38 87 THR A O 1
ATOM 679 N N . ARG A 1 88 ? -15.453 4.348 13.852 1.00 78.38 88 ARG A N 1
ATOM 680 C CA . ARG A 1 88 ? -14.994 5.526 13.099 1.00 78.38 88 ARG A CA 1
ATOM 681 C C . ARG A 1 88 ? -13.492 5.760 13.257 1.00 78.38 88 ARG A C 1
ATOM 683 O O . ARG A 1 88 ? -12.820 6.036 12.268 1.00 78.38 88 ARG A O 1
ATOM 690 N N . ARG A 1 89 ? -12.948 5.634 14.474 1.00 79.44 89 ARG A N 1
ATOM 691 C CA . ARG A 1 89 ? -11.498 5.754 14.717 1.00 79.44 89 ARG A CA 1
ATOM 692 C C . ARG A 1 89 ? -10.709 4.697 13.949 1.00 79.44 89 ARG A C 1
ATOM 694 O O . ARG A 1 89 ? -9.735 5.056 13.293 1.00 79.44 89 ARG A O 1
ATOM 701 N N . LEU A 1 90 ? -11.152 3.439 13.993 1.00 80.88 90 LEU A N 1
ATOM 702 C CA . LEU A 1 90 ? -10.534 2.339 13.247 1.00 80.88 90 LEU A CA 1
ATOM 703 C C . LEU A 1 90 ? -10.580 2.587 11.738 1.00 80.88 90 LEU A C 1
ATOM 705 O O . LEU A 1 90 ? -9.568 2.427 11.064 1.00 80.88 90 LEU A O 1
ATOM 709 N N . MET A 1 91 ? -11.713 3.057 11.214 1.00 81.00 91 MET A N 1
ATOM 710 C CA . MET A 1 91 ? -11.824 3.385 9.795 1.00 81.00 91 MET A CA 1
ATOM 711 C C . MET A 1 91 ? -10.891 4.515 9.374 1.00 81.00 91 MET A C 1
ATOM 713 O O . MET A 1 91 ? -10.237 4.377 8.350 1.00 81.00 91 MET A O 1
ATOM 717 N N . ILE A 1 92 ? -10.758 5.586 10.167 1.00 81.69 92 ILE A N 1
ATOM 718 C CA . ILE A 1 92 ? -9.790 6.653 9.862 1.00 81.69 92 ILE A CA 1
ATOM 719 C C . ILE A 1 92 ? -8.365 6.084 9.831 1.00 81.69 92 ILE A C 1
ATOM 721 O O . ILE A 1 92 ? -7.591 6.425 8.943 1.00 81.69 92 ILE A O 1
ATOM 725 N N . THR A 1 93 ? -8.017 5.201 10.769 1.00 84.12 93 THR A N 1
ATOM 726 C CA . THR A 1 93 ? -6.714 4.521 10.770 1.00 84.12 93 THR A CA 1
ATOM 727 C C . THR A 1 93 ? -6.505 3.702 9.493 1.00 84.12 93 THR A C 1
ATOM 729 O O . THR A 1 93 ? -5.459 3.832 8.864 1.00 84.12 93 THR A O 1
ATOM 732 N N . PHE A 1 94 ? -7.501 2.926 9.055 1.00 84.19 94 PHE A N 1
ATOM 733 C CA . PHE A 1 94 ? -7.419 2.177 7.796 1.00 84.19 94 PHE A CA 1
ATOM 734 C C . PHE A 1 94 ? -7.347 3.079 6.563 1.00 84.19 94 PHE A C 1
ATOM 736 O O . PHE A 1 94 ? -6.609 2.768 5.635 1.00 84.19 94 PHE A O 1
ATOM 743 N N . THR A 1 95 ? -8.042 4.218 6.556 1.00 82.81 95 THR A N 1
ATOM 744 C CA . THR A 1 95 ? -7.918 5.215 5.486 1.00 82.81 95 THR A CA 1
ATOM 745 C C . THR A 1 95 ? -6.499 5.772 5.405 1.00 82.81 95 THR A C 1
ATOM 747 O O . THR A 1 95 ? -5.969 5.891 4.307 1.00 82.81 95 THR A O 1
ATOM 750 N N . ILE A 1 96 ? -5.856 6.066 6.541 1.00 85.56 96 ILE A N 1
ATOM 751 C CA . ILE A 1 96 ? -4.455 6.518 6.560 1.00 85.56 96 ILE A CA 1
ATOM 752 C C . ILE A 1 96 ? -3.546 5.438 5.966 1.00 85.56 96 ILE A C 1
ATOM 754 O O . ILE A 1 96 ? -2.772 5.740 5.063 1.00 85.56 96 ILE A O 1
ATOM 758 N N . ILE A 1 97 ? -3.692 4.183 6.408 1.00 88.19 97 ILE A N 1
ATOM 759 C CA . ILE A 1 97 ? -2.927 3.043 5.874 1.00 88.19 97 ILE A CA 1
ATOM 760 C C . ILE A 1 97 ? -3.107 2.934 4.358 1.00 88.19 97 ILE A C 1
ATOM 762 O O . ILE A 1 97 ? -2.130 2.842 3.624 1.00 88.19 97 ILE A O 1
ATOM 766 N N . LEU A 1 98 ? -4.347 3.005 3.878 1.00 87.69 98 LEU A N 1
ATOM 767 C CA . LEU A 1 98 ? -4.665 2.931 2.457 1.00 87.69 98 LEU A CA 1
ATOM 768 C C . LEU A 1 98 ? -4.008 4.064 1.655 1.00 87.69 98 LEU A C 1
ATOM 770 O O . LEU A 1 98 ? -3.434 3.804 0.601 1.00 87.69 98 LEU A O 1
ATOM 774 N N . VAL A 1 99 ? -4.063 5.305 2.144 1.00 86.81 99 VAL A N 1
ATOM 775 C CA . VAL A 1 99 ? -3.414 6.453 1.488 1.00 86.81 99 VAL A CA 1
ATOM 776 C C . VAL A 1 99 ? -1.898 6.263 1.444 1.00 86.81 99 VAL A C 1
ATOM 778 O O . VAL A 1 99 ? -1.285 6.491 0.401 1.00 86.81 99 VAL A O 1
ATOM 781 N N . THR A 1 100 ? -1.293 5.775 2.529 1.00 87.75 100 THR A N 1
ATOM 782 C CA . THR A 1 100 ? 0.128 5.411 2.553 1.00 87.75 100 THR A CA 1
ATOM 783 C C . THR A 1 100 ? 0.442 4.311 1.535 1.00 87.75 100 THR A C 1
ATOM 785 O O . THR A 1 100 ? 1.420 4.429 0.801 1.00 87.75 100 THR A O 1
ATOM 788 N N . CYS A 1 101 ? -0.394 3.274 1.419 1.00 88.88 101 CYS A N 1
ATOM 789 C CA . CYS A 1 101 ? -0.252 2.238 0.392 1.00 88.88 101 CYS A CA 1
ATOM 790 C C . CYS A 1 101 ? -0.288 2.821 -1.014 1.00 88.88 101 CYS A C 1
ATOM 792 O O . CYS A 1 101 ? 0.618 2.563 -1.801 1.00 88.88 101 CYS A O 1
ATOM 794 N N . ILE A 1 102 ? -1.272 3.659 -1.322 1.00 89.00 102 ILE A N 1
ATOM 795 C CA . ILE A 1 102 ? -1.376 4.304 -2.633 1.00 89.00 102 ILE A CA 1
ATOM 796 C C . ILE A 1 102 ? -0.108 5.122 -2.934 1.00 89.00 102 ILE A C 1
ATOM 798 O O . ILE A 1 102 ? 0.482 4.967 -4.004 1.00 89.00 102 ILE A O 1
ATOM 802 N N . GLY A 1 103 ? 0.367 5.919 -1.971 1.00 88.62 103 GLY A N 1
ATOM 803 C CA . GLY A 1 103 ? 1.589 6.717 -2.109 1.00 88.62 103 GLY A CA 1
ATOM 804 C C . GLY A 1 103 ? 2.863 5.889 -2.316 1.00 88.62 103 GLY A C 1
ATOM 805 O O . GLY A 1 103 ? 3.748 6.315 -3.049 1.00 88.62 103 GLY A O 1
ATOM 806 N N . CYS A 1 104 ? 2.952 4.694 -1.728 1.00 89.94 104 CYS A N 1
ATOM 807 C CA . CYS A 1 104 ? 4.087 3.785 -1.912 1.00 89.94 104 CYS A CA 1
ATOM 808 C C . CYS A 1 104 ? 4.028 3.008 -3.239 1.00 89.94 104 CYS A C 1
ATOM 810 O O . CYS A 1 104 ? 5.061 2.743 -3.852 1.00 89.94 104 CYS A O 1
ATOM 812 N N . TRP A 1 105 ? 2.829 2.638 -3.696 1.00 90.62 105 TRP A N 1
ATOM 813 C CA . TRP A 1 105 ? 2.633 1.797 -4.881 1.00 90.62 105 TRP A CA 1
ATOM 814 C C . TRP A 1 105 ? 2.654 2.574 -6.201 1.00 90.62 105 TRP A C 1
ATOM 816 O O . TRP A 1 105 ? 3.140 2.050 -7.209 1.00 90.62 105 TRP A O 1
ATOM 826 N N . ILE A 1 106 ? 2.162 3.818 -6.220 1.00 91.69 106 ILE A N 1
ATOM 827 C CA . ILE A 1 106 ? 2.121 4.646 -7.437 1.00 91.69 106 ILE A CA 1
ATOM 828 C C . ILE A 1 106 ? 3.527 4.887 -8.021 1.00 91.69 106 ILE A C 1
ATOM 830 O O . ILE A 1 106 ? 3.719 4.572 -9.198 1.00 91.69 106 ILE A O 1
ATOM 834 N N . PRO A 1 107 ? 4.533 5.370 -7.261 1.00 92.75 107 PRO A N 1
ATOM 835 C CA . PRO A 1 107 ? 5.856 5.673 -7.813 1.00 92.75 107 PRO A CA 1
ATOM 836 C C . PRO A 1 107 ? 6.535 4.445 -8.424 1.00 92.75 107 PRO A C 1
ATOM 838 O O . PRO A 1 107 ? 7.166 4.539 -9.476 1.00 92.75 107 PRO A O 1
ATOM 841 N N . HIS A 1 108 ? 6.364 3.279 -7.794 1.00 92.44 108 HIS A N 1
ATOM 842 C CA . HIS A 1 108 ? 6.924 2.026 -8.294 1.00 92.44 108 HIS A CA 1
ATOM 843 C C . HIS A 1 108 ? 6.204 1.526 -9.552 1.00 92.44 108 HIS A C 1
ATOM 845 O O . HIS A 1 108 ? 6.824 0.984 -10.467 1.00 92.44 108 HIS A O 1
ATOM 851 N N . SER A 1 109 ? 4.892 1.734 -9.636 1.00 92.81 109 SER A N 1
ATOM 852 C CA . SER A 1 109 ? 4.123 1.390 -10.834 1.00 92.81 109 SER A CA 1
ATOM 853 C C . SER A 1 109 ? 4.517 2.281 -12.014 1.00 92.81 109 SER A C 1
ATOM 855 O O . SER A 1 109 ? 4.798 1.775 -13.098 1.00 92.81 109 SER A O 1
ATOM 857 N N . ILE A 1 110 ? 4.646 3.593 -11.782 1.00 93.44 110 ILE A N 1
ATOM 858 C CA . ILE A 1 110 ? 5.101 4.560 -12.792 1.00 93.44 110 ILE A CA 1
ATOM 859 C C . ILE A 1 110 ? 6.497 4.192 -13.303 1.00 93.44 110 ILE A C 1
ATOM 861 O O . ILE A 1 110 ? 6.704 4.136 -14.514 1.00 93.44 110 ILE A O 1
ATOM 865 N N . SER A 1 111 ? 7.451 3.893 -12.413 1.00 93.38 111 SER A N 1
ATOM 866 C CA . SER A 1 111 ? 8.814 3.540 -12.827 1.00 93.38 111 SER A CA 1
ATOM 867 C C . SER A 1 111 ? 8.853 2.262 -13.676 1.00 93.38 111 SER A C 1
ATOM 869 O O . SER A 1 111 ? 9.578 2.212 -14.671 1.00 93.38 111 SER A O 1
ATOM 871 N N . ASN A 1 112 ? 8.025 1.258 -13.365 1.00 92.25 112 ASN A N 1
ATOM 872 C CA . ASN A 1 112 ? 7.878 0.060 -14.198 1.00 92.25 112 ASN A CA 1
ATOM 873 C C . ASN A 1 112 ? 7.283 0.364 -15.579 1.00 92.25 112 ASN A C 1
ATOM 875 O O . ASN A 1 112 ? 7.800 -0.138 -16.580 1.00 92.25 112 ASN A O 1
ATOM 879 N N . PHE A 1 113 ? 6.258 1.215 -15.651 1.00 93.12 113 PHE A N 1
ATOM 880 C CA . PHE A 1 113 ? 5.655 1.617 -16.922 1.00 93.12 113 PHE A CA 1
ATOM 881 C C . PHE A 1 113 ? 6.638 2.398 -17.798 1.00 93.12 113 PHE A C 1
ATOM 883 O O . PHE A 1 113 ? 6.780 2.084 -18.978 1.00 93.12 113 PHE A O 1
ATOM 890 N N . MET A 1 114 ? 7.385 3.346 -17.226 1.00 92.31 114 MET A N 1
ATOM 891 C CA . MET A 1 114 ? 8.411 4.107 -17.953 1.00 92.31 114 MET A CA 1
ATOM 892 C C . MET A 1 114 ? 9.503 3.206 -18.544 1.00 92.31 114 MET A C 1
ATOM 894 O O . MET A 1 114 ? 9.962 3.441 -19.660 1.00 92.31 114 MET A O 1
ATOM 898 N N . VAL A 1 115 ? 9.926 2.170 -17.812 1.00 90.75 115 VAL A N 1
ATOM 899 C CA . VAL A 1 115 ? 10.918 1.194 -18.296 1.00 90.75 115 VAL A CA 1
ATOM 900 C C . VAL A 1 115 ? 10.346 0.312 -19.404 1.00 90.75 115 VAL A C 1
ATOM 902 O O . VAL A 1 115 ? 11.054 -0.016 -20.345 1.00 90.75 115 VAL A O 1
ATOM 905 N N . TYR A 1 116 ? 9.076 -0.074 -19.322 1.00 90.69 116 TYR A N 1
ATOM 906 C CA . TYR A 1 116 ? 8.452 -0.878 -20.370 1.00 90.69 116 TYR A CA 1
ATOM 907 C C . TYR A 1 116 ? 8.258 -0.085 -21.668 1.00 90.69 116 TYR A C 1
ATOM 909 O O . TYR A 1 116 ? 8.642 -0.554 -22.737 1.00 90.69 116 TYR A O 1
ATOM 917 N N . PHE A 1 117 ? 7.705 1.129 -21.582 1.00 91.38 117 PHE A N 1
ATOM 918 C CA . PHE A 1 117 ? 7.424 1.962 -22.756 1.00 91.38 117 PHE A CA 1
ATOM 919 C C . PHE A 1 117 ? 8.682 2.489 -23.447 1.00 91.38 117 PHE A C 1
ATOM 921 O O . PHE A 1 117 ? 8.623 2.839 -24.621 1.00 91.38 117 PHE A O 1
ATOM 928 N N . SER A 1 118 ? 9.829 2.515 -22.765 1.00 89.31 118 SER A N 1
ATOM 929 C CA . SER A 1 118 ? 11.096 2.853 -23.417 1.00 89.31 118 SER A CA 1
ATOM 930 C C . SER A 1 118 ? 11.599 1.760 -24.365 1.00 89.31 118 SER A C 1
ATOM 932 O O . SER A 1 118 ? 12.522 2.020 -25.136 1.00 89.31 118 SER A O 1
ATOM 934 N N . GLY A 1 119 ? 11.054 0.538 -24.281 1.00 87.25 119 GLY A N 1
ATOM 935 C CA . GLY A 1 119 ? 11.514 -0.629 -25.041 1.00 87.25 119 GLY A CA 1
ATOM 936 C C . GLY A 1 119 ? 12.929 -1.093 -24.677 1.00 87.25 119 GLY A C 1
ATOM 937 O O . GLY A 1 119 ? 13.474 -1.980 -25.330 1.00 87.25 119 GLY A O 1
ATOM 938 N N . LYS A 1 120 ? 13.547 -0.499 -23.649 1.00 87.25 120 LYS A N 1
ATOM 939 C CA . LYS A 1 120 ? 14.933 -0.751 -23.243 1.00 87.25 120 LYS A CA 1
ATOM 940 C C . LYS A 1 120 ? 14.978 -1.402 -21.869 1.00 87.25 120 LYS A C 1
ATOM 942 O O . LYS A 1 120 ? 14.191 -1.090 -20.978 1.00 87.25 120 LYS A O 1
ATOM 947 N N . SER A 1 121 ? 15.967 -2.270 -21.666 1.00 87.62 121 SER A N 1
ATOM 948 C CA . SER A 1 121 ? 16.255 -2.799 -20.332 1.00 87.62 121 SER A CA 1
ATOM 949 C C . SER A 1 121 ? 16.631 -1.670 -19.367 1.00 87.62 121 SER A C 1
ATOM 951 O O . SER A 1 121 ? 17.258 -0.683 -19.758 1.00 87.62 121 SER A O 1
ATOM 953 N N . LEU A 1 122 ? 16.310 -1.849 -18.082 1.00 88.81 122 LEU A N 1
ATOM 954 C CA . LEU A 1 122 ? 16.640 -0.903 -17.012 1.00 88.81 122 LEU A CA 1
ATOM 955 C C . LEU A 1 122 ? 18.139 -0.551 -16.985 1.00 88.81 122 LEU A C 1
ATOM 957 O O . LEU A 1 122 ? 18.488 0.576 -16.64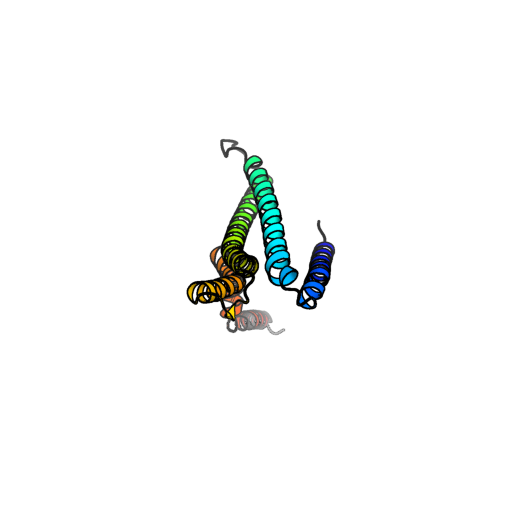9 1.00 88.81 122 LEU A O 1
ATOM 961 N N . SER A 1 123 ? 19.024 -1.472 -17.385 1.00 89.50 123 SER A N 1
ATOM 962 C CA . SER A 1 123 ? 20.478 -1.253 -17.441 1.00 89.50 123 SER A CA 1
ATOM 963 C C . SER A 1 123 ? 20.906 -0.180 -18.447 1.00 89.50 123 SER A C 1
ATOM 965 O O . SER A 1 123 ? 21.926 0.474 -18.233 1.00 89.50 123 SER A O 1
ATOM 967 N N . VAL A 1 124 ? 20.118 0.054 -19.497 1.00 92.44 124 VAL A N 1
ATOM 968 C CA . VAL A 1 124 ? 20.418 1.018 -20.572 1.00 92.44 124 VAL A CA 1
ATOM 969 C C . VAL A 1 124 ? 19.748 2.375 -20.315 1.00 92.44 124 VAL A C 1
ATOM 971 O O . VAL A 1 124 ? 20.045 3.363 -20.979 1.00 92.44 124 VAL A O 1
ATOM 974 N N . GLN A 1 125 ? 18.857 2.451 -19.323 1.00 92.50 125 GLN A N 1
ATOM 975 C CA . GLN A 1 125 ? 18.135 3.677 -19.001 1.00 92.50 125 GLN A CA 1
ATOM 976 C C . GLN A 1 125 ? 19.044 4.748 -18.362 1.00 92.50 125 GLN A C 1
ATOM 978 O O . GLN A 1 125 ? 20.068 4.409 -17.750 1.00 92.50 125 GLN A O 1
ATOM 983 N N . PRO A 1 126 ? 18.656 6.038 -18.449 1.00 93.88 126 PRO A N 1
ATOM 984 C CA . PRO A 1 126 ? 19.353 7.128 -17.772 1.00 93.88 126 PRO A CA 1
ATOM 985 C C . PRO A 1 126 ? 19.508 6.869 -16.270 1.00 93.88 126 PRO A C 1
ATOM 987 O O . PRO A 1 126 ? 18.631 6.273 -15.639 1.00 93.88 126 PRO A O 1
ATOM 990 N N . GLN A 1 127 ? 20.602 7.362 -15.681 1.00 94.38 127 GLN A N 1
ATOM 991 C CA . GLN A 1 127 ? 20.877 7.175 -14.251 1.00 94.38 127 GLN A CA 1
ATOM 992 C C . GLN A 1 127 ? 19.757 7.723 -13.359 1.00 94.38 127 GLN A C 1
ATOM 994 O O . GLN A 1 127 ? 19.392 7.085 -12.376 1.00 94.38 127 GLN A O 1
ATOM 999 N N . SER A 1 128 ? 19.133 8.837 -13.748 1.00 93.62 128 SER A N 1
ATOM 1000 C CA . SER A 1 128 ? 17.976 9.402 -13.045 1.00 93.62 128 SER A CA 1
ATOM 1001 C C . SER A 1 128 ? 16.808 8.414 -12.933 1.00 93.62 128 SER A C 1
ATOM 1003 O O . SER A 1 128 ? 16.242 8.259 -11.852 1.00 93.62 128 SER A O 1
ATOM 1005 N N . LEU A 1 129 ? 16.480 7.687 -14.008 1.00 93.00 129 LEU A N 1
ATOM 1006 C CA . LEU A 1 129 ? 15.392 6.707 -13.993 1.00 93.00 129 LEU A CA 1
ATOM 1007 C C . LEU A 1 129 ? 15.747 5.469 -13.163 1.00 93.00 129 LEU A C 1
ATOM 1009 O O . LEU A 1 129 ? 14.885 4.930 -12.472 1.00 93.00 129 LEU A O 1
ATOM 1013 N N . LYS A 1 130 ? 17.008 5.027 -13.199 1.00 93.38 130 LYS A N 1
ATOM 1014 C CA . LYS A 1 130 ? 17.487 3.918 -12.358 1.00 93.38 130 LYS A CA 1
ATOM 1015 C C . LYS A 1 130 ? 17.375 4.266 -10.877 1.00 93.38 130 LYS A C 1
ATOM 1017 O O . LYS A 1 130 ? 16.801 3.495 -10.112 1.00 93.38 130 LYS A O 1
ATOM 1022 N N . ILE A 1 131 ? 17.862 5.445 -10.490 1.00 94.69 131 ILE A N 1
ATOM 1023 C CA . ILE A 1 131 ? 17.762 5.953 -9.117 1.00 94.69 131 ILE A CA 1
ATOM 1024 C C . ILE A 1 131 ? 16.291 6.034 -8.701 1.00 94.69 131 ILE A C 1
ATOM 1026 O O . ILE A 1 131 ? 15.923 5.502 -7.657 1.00 94.69 131 ILE A O 1
ATOM 1030 N N . PHE A 1 132 ? 15.431 6.611 -9.544 1.00 94.56 132 PHE A N 1
ATOM 1031 C CA . PHE A 1 132 ? 13.993 6.678 -9.282 1.00 94.56 132 PHE A CA 1
ATOM 1032 C C . PHE A 1 132 ? 13.361 5.288 -9.104 1.00 94.56 132 PHE A C 1
ATOM 1034 O O . PHE A 1 132 ? 12.599 5.073 -8.161 1.00 94.56 132 PHE A O 1
ATOM 1041 N N . PHE A 1 133 ? 13.715 4.316 -9.951 1.00 93.19 133 PHE A N 1
ATOM 1042 C CA . PHE A 1 133 ? 13.248 2.935 -9.829 1.00 93.19 133 PHE A CA 1
ATOM 1043 C C . PHE A 1 133 ? 13.642 2.325 -8.476 1.00 93.19 133 PHE A C 1
ATOM 1045 O O . PHE A 1 133 ? 12.773 1.819 -7.765 1.00 93.19 133 PHE A O 1
ATOM 1052 N N . HIS A 1 134 ? 14.911 2.433 -8.074 1.00 93.38 134 HIS A N 1
ATOM 1053 C CA . HIS A 1 134 ? 15.385 1.902 -6.792 1.00 93.38 134 HIS A CA 1
ATOM 1054 C C . HIS A 1 134 ? 14.744 2.601 -5.590 1.00 93.38 134 HIS A C 1
ATOM 1056 O O . HIS A 1 134 ? 14.271 1.922 -4.682 1.00 93.38 134 HIS A O 1
ATOM 1062 N N . LEU A 1 135 ? 14.645 3.932 -5.603 1.00 94.31 135 LEU A N 1
ATOM 1063 C CA . LEU A 1 135 ? 13.977 4.688 -4.540 1.00 94.31 135 LEU A CA 1
ATOM 1064 C C . LEU A 1 135 ? 12.496 4.315 -4.425 1.00 94.31 135 LEU A C 1
ATOM 1066 O O . LEU A 1 135 ? 11.997 4.113 -3.321 1.00 94.31 135 LEU A O 1
ATOM 1070 N N . SER A 1 136 ? 11.801 4.156 -5.555 1.00 93.75 136 SER A N 1
ATOM 1071 C CA . SER A 1 136 ? 10.399 3.727 -5.563 1.00 93.75 136 SER A CA 1
ATOM 1072 C C . SER A 1 136 ? 10.215 2.303 -5.028 1.00 93.75 136 SER A C 1
ATOM 1074 O O . SER A 1 136 ? 9.251 2.037 -4.317 1.00 93.75 136 SER A O 1
ATOM 1076 N N . ALA A 1 137 ? 11.154 1.394 -5.315 1.00 91.38 137 ALA A N 1
ATOM 1077 C CA . ALA A 1 137 ? 11.145 0.036 -4.778 1.00 91.38 137 ALA A CA 1
ATOM 1078 C C . ALA A 1 137 ? 11.407 0.023 -3.264 1.00 91.38 137 ALA A C 1
ATOM 1080 O O . ALA A 1 137 ? 10.727 -0.685 -2.525 1.00 91.38 137 ALA A O 1
ATOM 1081 N N . ILE A 1 138 ? 12.342 0.849 -2.788 1.00 92.62 138 ILE A N 1
ATOM 1082 C CA . ILE A 1 138 ? 12.598 1.037 -1.357 1.00 92.62 138 ILE A CA 1
ATOM 1083 C C . ILE A 1 138 ? 11.332 1.560 -0.670 1.00 92.62 138 ILE A C 1
ATOM 1085 O O . ILE A 1 138 ? 10.869 0.961 0.298 1.00 92.62 138 ILE A O 1
ATOM 1089 N N . LEU A 1 139 ? 10.718 2.617 -1.209 1.00 91.31 139 LEU A N 1
ATOM 1090 C CA . LEU A 1 139 ? 9.481 3.193 -0.678 1.00 91.31 139 LEU A CA 1
ATOM 1091 C C . LEU A 1 139 ? 8.342 2.163 -0.599 1.00 91.31 139 LEU A C 1
ATOM 1093 O O . LEU A 1 139 ? 7.569 2.165 0.361 1.00 91.31 139 LEU A O 1
ATOM 1097 N N . LEU A 1 140 ? 8.258 1.266 -1.584 1.00 88.94 140 LEU A N 1
ATOM 1098 C CA . LEU A 1 140 ? 7.296 0.169 -1.589 1.00 88.94 140 LEU A CA 1
ATOM 1099 C C . LEU A 1 140 ? 7.531 -0.810 -0.431 1.00 88.94 140 LEU A C 1
ATOM 1101 O O . LEU A 1 140 ? 6.576 -1.188 0.240 1.00 88.94 140 LEU A O 1
ATOM 1105 N N . VAL A 1 141 ? 8.782 -1.182 -0.147 1.00 87.56 141 VAL A N 1
ATOM 1106 C CA . VAL A 1 141 ? 9.127 -2.054 0.994 1.00 87.56 141 VAL A CA 1
ATOM 1107 C C . VAL A 1 141 ? 8.845 -1.360 2.330 1.00 87.56 141 VAL A C 1
ATOM 1109 O O . VAL A 1 141 ? 8.318 -1.982 3.256 1.00 87.56 141 VAL A O 1
ATOM 1112 N N . PHE A 1 142 ? 9.115 -0.055 2.421 1.00 86.12 142 PHE A N 1
ATOM 1113 C CA . PHE A 1 142 ? 8.809 0.747 3.610 1.00 86.12 142 PHE A CA 1
ATOM 1114 C C . PHE A 1 142 ? 7.314 0.766 3.960 1.00 86.12 142 PHE A C 1
ATOM 1116 O O . PHE A 1 142 ? 6.980 0.943 5.132 1.00 86.12 142 PHE A O 1
ATOM 1123 N N . ASN A 1 143 ? 6.411 0.516 3.004 1.00 85.56 143 ASN A N 1
ATOM 1124 C CA . ASN A 1 143 ? 4.972 0.422 3.264 1.00 85.56 143 ASN A CA 1
ATOM 1125 C C . ASN A 1 143 ? 4.638 -0.549 4.410 1.00 85.56 143 ASN A C 1
ATOM 1127 O O . ASN A 1 143 ? 3.835 -0.227 5.286 1.00 85.56 143 ASN A O 1
ATOM 1131 N N . SER A 1 144 ? 5.310 -1.701 4.453 1.00 83.88 144 SER A N 1
ATOM 1132 C CA . SER A 1 144 ? 5.099 -2.714 5.488 1.00 83.88 144 SER A CA 1
ATOM 1133 C C . SER A 1 144 ? 5.536 -2.245 6.880 1.00 83.88 144 SER A C 1
ATOM 1135 O O . SER A 1 144 ? 4.924 -2.643 7.869 1.00 83.88 144 SER A O 1
ATOM 1137 N N . LEU A 1 145 ? 6.550 -1.373 6.966 1.00 82.94 145 LEU A N 1
ATOM 1138 C CA . LEU A 1 145 ? 7.070 -0.817 8.225 1.00 82.94 145 LEU A CA 1
ATOM 1139 C C . LEU A 1 145 ? 6.181 0.294 8.789 1.00 82.94 145 LEU A C 1
ATOM 1141 O O . LEU A 1 145 ? 6.061 0.445 10.005 1.00 82.94 145 LEU A O 1
ATOM 1145 N N . ILE A 1 146 ? 5.532 1.063 7.914 1.00 82.06 146 ILE A N 1
ATOM 1146 C CA . ILE A 1 146 ? 4.661 2.163 8.336 1.00 82.06 146 ILE A CA 1
ATOM 1147 C C . ILE A 1 146 ? 3.397 1.622 9.025 1.00 82.06 146 ILE A C 1
ATOM 1149 O O . ILE A 1 146 ? 2.870 2.260 9.935 1.00 82.06 146 ILE A O 1
ATOM 1153 N N . ASN A 1 147 ? 2.943 0.417 8.669 1.00 83.88 147 ASN A N 1
ATOM 1154 C CA . ASN A 1 147 ? 1.739 -0.193 9.238 1.00 83.88 147 ASN A CA 1
ATOM 1155 C C . ASN A 1 147 ? 1.805 -0.335 10.781 1.00 83.88 147 ASN A C 1
ATOM 1157 O O . ASN A 1 147 ? 0.954 0.258 11.450 1.00 83.88 147 ASN A O 1
ATOM 1161 N N . PRO A 1 148 ? 2.802 -1.018 11.393 1.00 82.25 148 PRO A N 1
ATOM 1162 C CA . PRO A 1 148 ? 2.983 -1.037 12.851 1.00 82.25 148 PRO A CA 1
ATOM 1163 C C . PRO A 1 148 ? 3.064 0.348 13.501 1.00 82.25 148 PRO A C 1
ATOM 1165 O O . PRO A 1 148 ? 2.484 0.554 14.568 1.00 82.25 148 PRO A O 1
ATOM 1168 N N . PHE A 1 149 ? 3.741 1.307 12.860 1.00 82.00 149 PHE A N 1
ATOM 1169 C CA . PHE A 1 149 ? 3.860 2.676 13.367 1.00 82.00 149 PHE A CA 1
ATOM 1170 C C . PHE A 1 149 ? 2.500 3.385 13.416 1.00 82.00 149 PHE A C 1
ATOM 1172 O O . PHE A 1 149 ? 2.146 3.994 14.428 1.00 82.00 149 PHE A O 1
ATOM 1179 N N . ILE A 1 150 ? 1.691 3.242 12.361 1.00 84.06 150 ILE A N 1
ATOM 1180 C CA . ILE A 1 150 ? 0.323 3.767 12.327 1.00 84.06 150 ILE A CA 1
ATOM 1181 C C . ILE A 1 150 ? -0.522 3.119 13.431 1.00 84.06 150 ILE A C 1
ATOM 1183 O O . ILE A 1 150 ? -1.227 3.830 14.152 1.00 84.06 150 ILE A O 1
ATOM 1187 N N . TYR A 1 151 ? -0.448 1.795 13.601 1.00 83.75 151 TYR A N 1
ATOM 1188 C CA . TYR A 1 151 ? -1.196 1.102 14.654 1.00 83.75 151 TYR A CA 1
ATOM 1189 C C . TYR A 1 151 ? -0.777 1.561 16.055 1.00 83.75 151 TYR A C 1
ATOM 1191 O O . TYR A 1 151 ? -1.646 1.852 16.877 1.00 83.75 151 TYR A O 1
ATOM 1199 N N . TRP A 1 152 ? 0.525 1.704 16.311 1.00 81.69 152 TRP A N 1
ATOM 1200 C CA . TRP A 1 152 ? 1.063 2.220 17.574 1.00 81.69 152 TRP A CA 1
ATOM 1201 C C . TRP A 1 152 ? 0.593 3.640 17.884 1.00 81.69 152 TRP A C 1
ATOM 1203 O O . TRP A 1 152 ? 0.202 3.933 19.015 1.00 81.69 152 TRP A O 1
ATOM 1213 N N . TRP A 1 153 ? 0.591 4.521 16.885 1.00 82.12 153 TRP A N 1
ATOM 1214 C CA . TRP A 1 153 ? 0.176 5.908 17.066 1.00 82.12 153 TRP A CA 1
ATOM 1215 C C . TRP A 1 153 ? -1.340 6.048 17.269 1.00 82.12 153 TRP A C 1
ATOM 1217 O O . TRP A 1 153 ? -1.796 6.894 18.040 1.00 82.12 153 TRP A O 1
ATOM 1227 N N . ARG A 1 154 ? -2.146 5.230 16.577 1.00 79.69 154 ARG A N 1
ATOM 1228 C CA . ARG A 1 154 ? -3.605 5.420 16.477 1.00 79.69 154 ARG A CA 1
ATOM 1229 C C . ARG A 1 154 ? -4.436 4.535 17.400 1.00 79.69 154 ARG A C 1
ATOM 1231 O O . ARG A 1 154 ? -5.542 4.941 17.760 1.00 79.69 154 ARG A O 1
ATOM 1238 N N . ILE A 1 155 ? -3.958 3.344 17.757 1.00 79.25 155 ILE A N 1
ATOM 1239 C CA . ILE A 1 155 ? -4.699 2.375 18.573 1.00 79.25 155 ILE A CA 1
ATOM 1240 C C . ILE A 1 155 ? -4.048 2.304 19.954 1.00 79.25 155 ILE A C 1
ATOM 1242 O O . ILE A 1 155 ? -2.966 1.743 20.133 1.00 79.25 155 ILE A O 1
ATOM 1246 N N . ARG A 1 156 ? -4.723 2.871 20.960 1.00 77.81 156 ARG A N 1
ATOM 1247 C CA . ARG A 1 156 ? -4.207 2.928 22.335 1.00 77.81 156 ARG A CA 1
ATOM 1248 C C . ARG A 1 156 ? -4.006 1.527 22.912 1.00 77.81 156 ARG A C 1
ATOM 1250 O O . ARG A 1 156 ? -3.024 1.299 23.610 1.00 77.81 156 ARG A O 1
ATOM 1257 N N . GLU A 1 157 ? -4.903 0.601 22.599 1.00 76.75 157 GLU A N 1
ATOM 1258 C CA . GLU A 1 157 ? -4.865 -0.796 23.034 1.00 76.75 157 GLU A CA 1
ATOM 1259 C C . GLU A 1 157 ? -3.642 -1.517 22.456 1.00 76.75 157 GLU A C 1
ATOM 1261 O O . GLU A 1 157 ? -2.929 -2.203 23.185 1.00 76.75 157 GLU A O 1
ATOM 1266 N N . PHE A 1 158 ? -3.348 -1.290 21.171 1.00 78.88 158 PHE A N 1
ATOM 1267 C CA . PHE A 1 158 ? -2.165 -1.834 20.505 1.00 78.88 158 PHE A CA 1
ATOM 1268 C C . PHE A 1 158 ? -0.885 -1.274 21.123 1.00 78.88 158 PHE A C 1
ATOM 1270 O O . PHE A 1 158 ? 0.037 -2.022 21.430 1.00 78.88 158 PHE A O 1
ATOM 1277 N N . ARG A 1 159 ? -0.852 0.035 21.394 1.00 80.94 159 ARG A N 1
ATOM 1278 C CA . ARG A 1 159 ? 0.270 0.686 22.071 1.00 80.94 159 ARG A CA 1
ATOM 1279 C C . ARG A 1 159 ? 0.529 0.108 23.460 1.00 80.94 159 ARG A C 1
ATOM 1281 O O . ARG A 1 159 ? 1.669 -0.208 23.777 1.00 80.94 159 ARG A O 1
ATOM 1288 N N . VAL A 1 160 ? -0.512 -0.053 24.278 1.00 79.50 160 VAL A N 1
ATOM 1289 C CA . VAL A 1 160 ? -0.393 -0.664 25.612 1.00 79.50 160 VAL A CA 1
ATOM 1290 C C . VAL A 1 160 ? 0.072 -2.116 25.504 1.00 79.50 160 VAL A C 1
ATOM 1292 O O . VAL A 1 160 ? 0.961 -2.511 26.249 1.00 79.50 160 VAL A O 1
ATOM 1295 N N . GLY A 1 161 ? -0.467 -2.894 24.563 1.00 79.62 161 GLY A N 1
ATOM 1296 C CA . GLY A 1 161 ? -0.027 -4.267 24.306 1.00 79.62 161 GLY A CA 1
ATOM 1297 C C . GLY A 1 161 ? 1.441 -4.356 23.885 1.00 79.62 161 GLY A C 1
ATOM 1298 O O . GLY A 1 161 ? 2.179 -5.169 24.430 1.00 79.62 161 GLY A O 1
ATOM 1299 N N . MET A 1 162 ? 1.899 -3.479 22.987 1.00 80.19 162 MET A N 1
ATOM 1300 C CA . MET A 1 162 ? 3.307 -3.425 22.584 1.00 80.19 162 MET A CA 1
ATOM 1301 C C . MET A 1 162 ? 4.224 -3.004 23.728 1.00 80.19 162 MET A C 1
ATOM 1303 O O . MET A 1 162 ? 5.257 -3.632 23.920 1.00 80.19 162 MET A O 1
ATOM 1307 N N . TYR A 1 163 ? 3.849 -2.002 24.530 1.00 80.81 163 TYR A N 1
ATOM 1308 C CA . TYR A 1 163 ? 4.614 -1.670 25.735 1.00 80.81 163 TYR A CA 1
ATOM 1309 C C . TYR A 1 163 ? 4.646 -2.834 26.713 1.00 80.81 163 TYR A C 1
ATOM 1311 O O . TYR A 1 163 ? 5.670 -3.064 27.335 1.00 80.81 163 TYR A O 1
ATOM 1319 N N . ARG A 1 164 ? 3.569 -3.616 26.827 1.00 80.25 164 ARG A N 1
ATOM 1320 C CA . ARG A 1 164 ? 3.606 -4.833 27.633 1.00 80.25 164 ARG A CA 1
ATOM 1321 C C . ARG A 1 164 ? 4.576 -5.861 27.055 1.00 80.25 164 ARG A C 1
ATOM 1323 O O . ARG A 1 164 ? 5.417 -6.342 27.788 1.00 80.25 164 ARG A O 1
ATOM 1330 N N . LEU A 1 165 ? 4.547 -6.138 25.758 1.00 80.50 165 LEU A N 1
ATOM 1331 C CA . LEU A 1 165 ? 5.479 -7.086 25.129 1.00 80.50 165 LEU A CA 1
ATOM 1332 C C . LEU A 1 165 ? 6.950 -6.642 25.220 1.00 80.50 165 LEU A C 1
ATOM 1334 O O . LEU A 1 165 ? 7.829 -7.477 25.387 1.00 80.50 165 LEU A O 1
ATOM 1338 N N . ILE A 1 166 ? 7.214 -5.336 25.130 1.00 80.12 166 ILE A N 1
ATOM 1339 C CA . ILE A 1 166 ? 8.571 -4.768 25.146 1.00 80.12 166 ILE A CA 1
ATOM 1340 C C . ILE A 1 166 ? 9.073 -4.538 26.584 1.00 80.12 166 ILE A C 1
ATOM 1342 O O . ILE A 1 166 ? 10.267 -4.662 26.844 1.00 80.12 166 ILE A O 1
ATOM 1346 N N . CYS A 1 167 ? 8.186 -4.215 27.532 1.00 75.00 167 CYS A N 1
ATOM 1347 C CA . CYS A 1 167 ? 8.544 -3.879 28.915 1.00 75.00 167 CYS A CA 1
ATOM 1348 C C . CYS A 1 167 ? 8.247 -4.994 29.941 1.00 75.00 167 CYS A C 1
ATOM 1350 O O . CYS A 1 167 ? 8.757 -4.912 31.057 1.00 75.00 167 CYS A O 1
ATOM 1352 N N . LEU A 1 168 ? 7.473 -6.041 29.616 1.00 61.25 168 LEU A N 1
ATOM 1353 C CA . LEU A 1 168 ? 7.190 -7.180 30.510 1.00 61.25 168 LEU A CA 1
ATOM 1354 C C . LEU A 1 168 ? 8.008 -8.438 30.179 1.00 61.25 168 LEU A C 1
ATOM 1356 O O . LEU A 1 168 ? 7.473 -9.508 29.916 1.00 61.25 168 LEU A O 1
ATOM 1360 N N . GLY A 1 169 ? 9.315 -8.322 30.392 1.00 54.59 169 GLY A N 1
ATOM 1361 C CA . GLY A 1 169 ? 10.041 -9.324 31.181 1.00 54.59 169 GLY A CA 1
ATOM 1362 C C . GLY A 1 169 ? 10.048 -8.989 32.684 1.00 54.59 169 GLY A C 1
ATOM 1363 O O . GLY A 1 169 ? 10.948 -9.416 33.394 1.00 54.59 169 GLY A O 1
ATOM 1364 N N . ARG A 1 170 ? 9.134 -8.132 33.174 1.00 55.84 170 ARG A N 1
ATOM 1365 C CA . ARG A 1 170 ? 9.334 -7.408 34.445 1.00 55.84 170 ARG A CA 1
ATOM 1366 C C . ARG A 1 170 ? 8.100 -7.214 35.333 1.00 55.84 170 ARG A C 1
ATOM 1368 O O . ARG A 1 170 ? 8.093 -6.312 36.160 1.00 55.84 170 ARG A O 1
ATOM 1375 N N . GLY A 1 171 ? 7.052 -8.023 35.1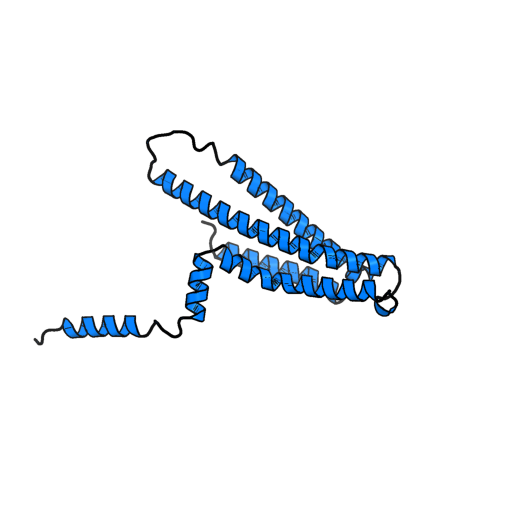80 1.00 53.44 171 GLY A N 1
ATOM 1376 C CA . GLY A 1 171 ? 5.836 -7.835 35.989 1.00 53.44 171 GLY A CA 1
ATOM 1377 C C . GLY A 1 171 ? 4.927 -9.045 36.170 1.00 53.44 171 GLY A C 1
ATOM 1378 O O . GLY A 1 171 ? 3.822 -8.879 36.667 1.00 53.44 171 GLY A O 1
ATOM 1379 N N . THR A 1 172 ? 5.364 -10.248 35.797 1.00 51.53 172 THR A N 1
ATOM 1380 C CA . THR A 1 172 ? 4.654 -11.496 36.135 1.00 51.53 172 THR A CA 1
ATOM 1381 C C . THR A 1 172 ? 5.207 -12.179 37.389 1.00 51.53 172 THR A C 1
ATOM 1383 O O . THR A 1 172 ? 4.701 -13.223 37.758 1.00 51.53 172 THR A O 1
ATOM 1386 N N . ALA A 1 173 ? 6.209 -11.603 38.068 1.00 51.03 173 ALA A N 1
ATOM 1387 C CA . ALA A 1 173 ? 6.767 -12.176 39.301 1.00 51.03 173 ALA A CA 1
ATOM 1388 C C . ALA A 1 173 ? 6.074 -11.689 40.594 1.00 51.03 173 ALA A C 1
ATOM 1390 O O . ALA A 1 173 ? 6.113 -12.384 41.607 1.00 51.03 173 ALA A O 1
ATOM 1391 N N . ASN A 1 174 ? 5.408 -10.525 40.576 1.00 48.69 174 ASN A N 1
ATOM 1392 C CA . ASN A 1 174 ? 4.807 -9.975 41.800 1.00 48.69 174 ASN A CA 1
ATOM 1393 C C . ASN A 1 174 ? 3.378 -10.459 42.056 1.00 48.69 174 ASN A C 1
ATOM 1395 O O . ASN A 1 174 ? 3.013 -10.645 43.207 1.00 48.69 174 ASN A O 1
ATOM 1399 N N . SER A 1 175 ? 2.578 -10.731 41.020 1.00 50.28 175 SER A N 1
ATOM 1400 C CA . SER A 1 175 ? 1.192 -11.167 41.246 1.00 50.28 175 SER A CA 1
ATOM 1401 C C . SER A 1 175 ? 1.082 -12.593 41.791 1.00 50.28 175 SER A C 1
ATOM 1403 O O . SER A 1 175 ? 0.100 -12.893 42.453 1.00 50.28 175 SER A O 1
ATOM 1405 N N . GLU A 1 176 ? 2.071 -13.457 41.553 1.00 51.62 176 GLU A N 1
ATOM 1406 C CA . GLU A 1 176 ? 2.076 -14.815 42.115 1.00 51.62 176 GLU A CA 1
ATOM 1407 C C . GLU A 1 176 ? 2.606 -14.819 43.558 1.00 51.62 176 GLU A C 1
ATOM 1409 O O . GLU A 1 176 ? 2.045 -15.488 44.420 1.00 51.62 176 GLU A O 1
ATOM 1414 N N . SER A 1 177 ? 3.600 -13.974 43.858 1.00 51.66 177 SER A N 1
ATOM 1415 C CA . SER A 1 177 ? 4.141 -13.813 45.214 1.00 51.66 177 SER A CA 1
ATOM 1416 C C . SER A 1 177 ? 3.138 -13.148 46.167 1.00 51.66 177 SER A C 1
ATOM 1418 O O . SER A 1 177 ? 3.002 -13.585 47.307 1.00 51.66 177 SER A O 1
ATOM 1420 N N . ASP A 1 178 ? 2.382 -12.146 45.704 1.00 52.34 178 ASP A N 1
ATOM 1421 C CA . ASP A 1 178 ? 1.387 -11.452 46.535 1.00 52.34 178 ASP A CA 1
ATOM 1422 C C . ASP A 1 178 ? 0.163 -12.340 46.834 1.00 52.34 178 ASP A C 1
ATOM 1424 O O . ASP A 1 178 ? -0.393 -12.276 47.927 1.00 52.34 178 ASP A O 1
ATOM 1428 N N . VAL A 1 179 ? -0.235 -13.220 45.906 1.00 56.56 179 VAL A N 1
ATOM 1429 C CA . VAL A 1 179 ? -1.347 -14.166 46.126 1.00 56.56 179 VAL A CA 1
ATOM 1430 C C . VAL A 1 179 ? -0.933 -15.305 47.061 1.00 56.56 179 VAL A C 1
ATOM 1432 O O . VAL A 1 179 ? -1.699 -15.653 47.958 1.00 56.56 179 VAL A O 1
ATOM 1435 N N . VAL A 1 180 ? 0.291 -15.830 46.927 1.00 57.12 180 VAL A N 1
ATOM 1436 C CA . VAL A 1 180 ? 0.819 -16.871 47.828 1.00 57.12 180 VAL A CA 1
ATOM 1437 C C . VAL A 1 180 ? 1.035 -16.326 49.245 1.00 57.12 180 VAL A C 1
ATOM 1439 O O . VAL A 1 180 ? 0.677 -16.997 50.207 1.00 57.12 180 VAL A O 1
ATOM 1442 N N . THR A 1 181 ? 1.533 -15.092 49.392 1.00 54.69 181 THR A N 1
ATOM 1443 C CA . THR A 1 181 ? 1.760 -14.470 50.714 1.00 54.69 181 THR A CA 1
ATOM 1444 C C . THR A 1 181 ? 0.449 -14.138 51.437 1.00 54.69 181 THR A C 1
ATOM 1446 O O . THR A 1 181 ? 0.378 -14.207 52.662 1.00 54.69 181 THR A O 1
ATOM 1449 N N . LEU A 1 182 ? -0.617 -13.810 50.698 1.00 54.84 182 LEU A N 1
ATOM 1450 C CA . LEU A 1 182 ? -1.945 -13.597 51.284 1.00 54.84 182 LEU A CA 1
ATOM 1451 C C . LEU A 1 182 ? -2.650 -14.911 51.647 1.00 54.84 182 LEU A C 1
ATOM 1453 O O . LEU A 1 182 ? -3.429 -14.928 52.596 1.00 54.84 182 LEU A O 1
ATOM 1457 N N . GLN A 1 183 ? -2.365 -16.013 50.945 1.00 54.28 183 GLN A N 1
ATOM 1458 C CA . GLN A 1 183 ? -2.883 -17.333 51.316 1.00 54.28 183 GLN A CA 1
ATOM 1459 C C . GLN A 1 183 ? -2.183 -17.907 52.554 1.00 54.28 183 GLN A C 1
ATOM 1461 O O . GLN A 1 183 ? -2.862 -18.477 53.401 1.00 54.28 183 GLN A O 1
ATOM 1466 N N . THR A 1 184 ? -0.873 -17.695 52.730 1.00 55.50 184 THR A N 1
ATOM 1467 C CA . THR A 1 184 ? -0.148 -18.170 53.925 1.00 55.50 184 THR A CA 1
ATOM 1468 C C . THR A 1 184 ? -0.437 -17.367 55.196 1.00 55.50 184 THR A C 1
ATOM 1470 O O . THR A 1 184 ? -0.198 -17.868 56.287 1.00 55.50 184 THR A O 1
ATOM 1473 N N . MET A 1 185 ? -0.969 -16.143 55.095 1.00 54.47 185 MET A N 1
ATOM 1474 C CA . MET A 1 185 ? -1.390 -15.354 56.267 1.00 54.47 185 MET A CA 1
ATOM 1475 C C . MET A 1 185 ? -2.811 -15.674 56.759 1.00 54.47 185 MET A C 1
ATOM 1477 O O . MET A 1 185 ? -3.187 -15.212 57.835 1.00 54.47 185 MET A O 1
ATOM 1481 N N . GLN A 1 186 ? -3.609 -16.426 55.992 1.00 50.00 186 GLN A N 1
ATOM 1482 C CA . GLN A 1 186 ? -5.020 -16.690 56.304 1.00 50.00 186 GLN A CA 1
ATOM 1483 C C . GLN A 1 186 ? -5.287 -18.098 56.865 1.00 50.00 186 GLN A C 1
ATOM 1485 O O . GLN A 1 186 ? -6.441 -18.453 57.105 1.00 50.00 186 GLN A O 1
ATOM 1490 N N . GLU A 1 187 ? -4.242 -18.880 57.123 1.00 45.88 187 GLU A N 1
ATOM 1491 C CA . GLU A 1 187 ? -4.336 -20.186 57.776 1.00 45.88 187 GLU A CA 1
ATOM 1492 C C . GLU A 1 187 ? -3.847 -20.047 59.231 1.00 45.88 187 GLU A C 1
ATOM 1494 O O . GLU A 1 187 ? -2.643 -20.094 59.478 1.00 45.88 187 GLU A O 1
ATOM 1499 N N . PRO A 1 188 ? -4.733 -19.772 60.213 1.00 40.84 188 PRO A N 1
ATOM 1500 C CA . PRO A 1 188 ? -4.369 -19.925 61.611 1.00 40.84 188 PRO A CA 1
ATOM 1501 C C . PRO A 1 188 ? -4.327 -21.420 61.940 1.00 40.84 188 PRO A C 1
ATOM 1503 O O . PRO A 1 188 ? -5.298 -22.135 61.684 1.00 40.84 188 PRO A O 1
ATOM 1506 N N . ASP A 1 189 ? -3.191 -21.852 62.495 1.00 48.88 189 ASP A N 1
ATOM 1507 C CA . ASP A 1 189 ? -2.962 -23.177 63.075 1.00 48.88 189 ASP A CA 1
ATOM 1508 C C . ASP A 1 189 ? -4.193 -23.664 63.856 1.00 48.88 189 ASP A C 1
ATOM 1510 O O . ASP A 1 189 ? -4.660 -23.004 64.791 1.00 48.88 189 ASP A O 1
ATOM 1514 N N . ASN A 1 190 ? -4.698 -24.829 63.452 1.00 40.41 190 ASN A N 1
ATOM 1515 C CA . ASN A 1 190 ? -5.668 -25.628 64.194 1.00 40.41 190 ASN A CA 1
ATOM 1516 C C . ASN A 1 190 ? -4.955 -26.746 64.953 1.00 40.41 190 ASN A C 1
ATOM 1518 O O . ASN A 1 190 ? -4.127 -27.434 64.315 1.00 40.41 190 ASN A O 1
#